Protein AF-A0A956AJC1-F1 (afdb_monomer_lite)

pLDDT: mean 76.39, std 16.45, range [36.62, 97.19]

Secondary structure (DSSP, 8-state):
--TTSHHHHHHHHHHTT-----------------------HHHHHHHHHHHHHHHHHHHHHHHHHHHHHHHHHHHHHHHHHTTTTHHHHHHHHHHHHHHHHHHHHT-SPPPPEE-TT--HHHHHHS-EEEEEEETTTTT-HHHHHHHHHS----SHHHHTT--EEPHHHHHHTHHHHTTHHHHHHHH---HHHHHHHHHHHHHHHHHHHHHHHHHHH--EEEEEEE-SS-TT--EEEEEEE--------SSS-PPPPEEEEEEEE-------------S----------HHHHHHHHHHHHHHHHTT-

Structure (mmCIF, N/CA/C/O backbone):
data_AF-A0A956AJC1-F1
#
_entry.id   AF-A0A956AJC1-F1
#
loop_
_atom_site.group_PDB
_atom_site.id
_atom_site.type_symbol
_atom_site.label_atom_id
_atom_site.label_alt_id
_atom_site.label_comp_id
_atom_site.label_asym_id
_atom_site.label_entity_id
_atom_site.label_seq_id
_atom_site.pdbx_PDB_ins_code
_atom_site.Cartn_x
_atom_site.Cartn_y
_atom_site.Cartn_z
_atom_site.occupancy
_atom_site.B_iso_or_equiv
_atom_site.auth_seq_id
_atom_site.auth_comp_id
_atom_site.auth_asym_id
_atom_site.auth_atom_id
_atom_site.pdbx_PDB_model_num
ATOM 1 N N . ALA A 1 1 ? -113.618 -8.715 97.592 1.00 48.22 1 ALA A N 1
ATOM 2 C CA . ALA A 1 1 ? -112.161 -8.895 97.400 1.00 48.22 1 ALA A CA 1
ATOM 3 C C . ALA A 1 1 ? -111.652 -7.739 96.538 1.00 48.22 1 ALA A C 1
ATOM 5 O O . ALA A 1 1 ? -111.969 -7.689 95.367 1.00 48.22 1 ALA A O 1
ATOM 6 N N . GLY A 1 2 ? -111.042 -6.670 97.038 1.00 42.03 2 GLY A N 1
ATOM 7 C CA . GLY A 1 2 ? -109.970 -6.584 98.024 1.00 42.03 2 GLY A CA 1
ATOM 8 C C . GLY A 1 2 ? -108.798 -5.842 97.348 1.00 42.03 2 GLY A C 1
ATOM 9 O O . GLY A 1 2 ? -108.007 -6.490 96.666 1.00 42.03 2 GLY A O 1
ATOM 10 N N . PRO A 1 3 ? -108.676 -4.504 97.482 1.00 48.94 3 PRO A N 1
ATOM 11 C CA . PRO A 1 3 ? -107.744 -3.648 96.724 1.00 48.94 3 PRO A CA 1
ATOM 12 C C . PRO A 1 3 ? -106.261 -3.780 97.138 1.00 48.94 3 PRO A C 1
ATOM 14 O O . PRO A 1 3 ? -105.464 -2.863 96.951 1.00 48.94 3 PRO A O 1
ATOM 17 N N . ARG A 1 4 ? -105.864 -4.932 97.689 1.00 50.62 4 ARG A N 1
ATOM 18 C CA . ARG A 1 4 ? -104.495 -5.220 98.148 1.00 50.62 4 ARG A CA 1
ATOM 19 C C . ARG A 1 4 ? -103.704 -6.144 97.215 1.00 50.62 4 ARG A C 1
ATOM 21 O O . ARG A 1 4 ? -102.483 -6.124 97.268 1.00 50.62 4 ARG A O 1
ATOM 28 N N . ALA A 1 5 ? -104.352 -6.865 96.297 1.00 52.88 5 ALA A N 1
ATOM 29 C CA . ALA A 1 5 ? -103.656 -7.811 95.414 1.00 52.88 5 ALA A CA 1
ATOM 30 C C . ALA A 1 5 ? -103.074 -7.184 94.128 1.00 52.88 5 ALA A C 1
ATOM 32 O O . ALA A 1 5 ? -102.124 -7.714 93.562 1.00 52.88 5 ALA A O 1
ATOM 33 N N . ARG A 1 6 ? -103.580 -6.027 93.670 1.00 50.47 6 ARG A N 1
ATOM 34 C CA . ARG A 1 6 ? -103.105 -5.385 92.422 1.00 50.47 6 ARG A CA 1
ATOM 35 C C . ARG A 1 6 ? -101.962 -4.376 92.605 1.00 50.47 6 ARG A C 1
ATOM 37 O O . ARG A 1 6 ? -101.326 -4.009 91.626 1.00 50.47 6 ARG A O 1
ATOM 44 N N . ARG A 1 7 ? -101.641 -3.971 93.841 1.00 50.62 7 ARG A N 1
ATOM 45 C CA . ARG A 1 7 ? -100.488 -3.089 94.132 1.00 50.62 7 ARG A CA 1
ATOM 46 C C . ARG A 1 7 ? -99.169 -3.844 94.348 1.00 50.62 7 ARG A C 1
ATOM 48 O O . ARG A 1 7 ? -98.112 -3.240 94.218 1.00 50.62 7 ARG A O 1
ATOM 55 N N . ALA A 1 8 ? -99.213 -5.152 94.608 1.00 53.25 8 ALA A N 1
ATOM 56 C CA . ALA A 1 8 ? -98.013 -5.961 94.836 1.00 53.25 8 ALA A CA 1
ATOM 57 C C . ALA A 1 8 ? -97.295 -6.366 93.533 1.00 53.25 8 ALA A C 1
ATOM 59 O O . ALA A 1 8 ? -96.071 -6.429 93.502 1.00 53.25 8 ALA A O 1
ATOM 60 N N . VAL A 1 9 ? -98.035 -6.567 92.435 1.00 54.56 9 VAL A N 1
ATOM 61 C CA . VAL A 1 9 ? -97.451 -7.006 91.152 1.00 54.56 9 VAL A CA 1
ATOM 62 C C . VAL A 1 9 ? -96.837 -5.835 90.367 1.00 54.56 9 VAL A C 1
ATOM 64 O O . VAL A 1 9 ? -95.766 -5.978 89.784 1.00 54.56 9 VAL A O 1
ATOM 67 N N . ALA A 1 10 ? -97.428 -4.636 90.441 1.00 50.62 10 ALA A N 1
ATOM 68 C CA . ALA A 1 10 ? -96.858 -3.433 89.820 1.00 50.62 10 ALA A CA 1
ATOM 69 C C . ALA A 1 10 ? -95.593 -2.917 90.544 1.00 50.62 10 ALA A C 1
ATOM 71 O O . ALA A 1 10 ? -94.698 -2.365 89.909 1.00 50.62 10 ALA A O 1
ATOM 72 N N . ALA A 1 11 ? -95.469 -3.148 91.857 1.00 52.03 11 ALA A N 1
ATOM 73 C CA . ALA A 1 11 ? -94.277 -2.776 92.625 1.00 52.03 11 ALA A CA 1
ATOM 74 C C . ALA A 1 11 ? -93.093 -3.748 92.433 1.00 52.03 11 ALA A C 1
ATOM 76 O O . ALA A 1 11 ? -91.950 -3.363 92.676 1.00 52.03 11 ALA A O 1
ATOM 77 N N . ALA A 1 12 ? -93.342 -4.981 91.975 1.00 51.88 12 ALA A N 1
ATOM 78 C CA . ALA A 1 12 ? -92.300 -5.972 91.698 1.00 51.88 12 ALA A CA 1
ATOM 79 C C . ALA A 1 12 ? -91.661 -5.789 90.307 1.00 51.88 12 ALA A C 1
ATOM 81 O O . ALA A 1 12 ? -90.449 -5.939 90.171 1.00 51.88 12 ALA A O 1
ATOM 82 N N . LEU A 1 13 ? -92.435 -5.368 89.299 1.00 49.09 13 LEU A N 1
ATOM 83 C CA . LEU A 1 13 ? -91.911 -5.087 87.952 1.00 49.09 13 LEU A CA 1
ATOM 84 C C . LEU A 1 13 ? -91.100 -3.783 87.872 1.00 49.09 13 LEU A C 1
ATOM 86 O O . LEU A 1 13 ? -90.146 -3.709 87.107 1.00 49.09 13 LEU A O 1
ATOM 90 N N . ILE A 1 14 ? -91.395 -2.790 88.716 1.00 53.28 14 ILE A N 1
ATOM 91 C CA . ILE A 1 14 ? -90.597 -1.552 88.796 1.00 53.28 14 ILE A CA 1
ATOM 92 C C . ILE A 1 14 ? -89.300 -1.770 89.602 1.00 53.28 14 ILE A C 1
ATOM 94 O O . ILE A 1 14 ? -88.299 -1.099 89.369 1.00 53.28 14 ILE A O 1
ATOM 98 N N . ARG A 1 15 ? -89.268 -2.756 90.513 1.00 49.53 15 ARG A N 1
ATOM 99 C CA . ARG A 1 15 ? -88.094 -3.063 91.352 1.00 49.53 15 ARG A CA 1
ATOM 100 C C . ARG A 1 15 ? -87.145 -4.105 90.737 1.00 49.53 15 ARG A C 1
ATOM 102 O O . ARG A 1 15 ? -86.001 -4.188 91.165 1.00 49.53 15 ARG A O 1
ATOM 109 N N . ALA A 1 16 ? -87.571 -4.825 89.696 1.00 47.00 16 ALA A N 1
ATOM 110 C CA . ALA A 1 16 ? -86.699 -5.663 88.861 1.00 47.00 16 ALA A CA 1
ATOM 111 C C . ALA A 1 16 ? -85.954 -4.874 87.760 1.00 47.00 16 ALA A C 1
ATOM 113 O O . ALA A 1 16 ? -85.077 -5.423 87.102 1.00 47.00 16 ALA A O 1
ATOM 114 N N . HIS A 1 17 ? -86.258 -3.580 87.589 1.00 45.25 17 HIS A N 1
ATOM 115 C CA . HIS A 1 17 ? -85.478 -2.644 86.767 1.00 45.25 17 HIS A CA 1
ATOM 116 C C . HIS A 1 17 ? -84.613 -1.705 87.624 1.00 45.25 17 HIS A C 1
ATOM 118 O O . HIS A 1 17 ? -84.216 -0.619 87.204 1.00 45.25 17 HIS A O 1
ATOM 124 N N . MET A 1 18 ? -84.309 -2.128 88.855 1.00 41.69 18 MET A N 1
ATOM 125 C CA . MET A 1 18 ? -83.202 -1.552 89.590 1.00 41.69 18 MET A CA 1
ATOM 126 C C . MET A 1 18 ? -81.880 -1.997 88.962 1.00 41.69 18 MET A C 1
ATOM 128 O O . MET A 1 18 ? -81.586 -3.180 88.826 1.00 41.69 18 MET A O 1
ATOM 132 N N . SER A 1 19 ? -81.039 -0.993 88.748 1.00 47.97 19 SER A N 1
ATOM 133 C CA . SER A 1 19 ? -79.606 -1.055 89.013 1.00 47.97 19 SER A CA 1
ATOM 134 C C . SER A 1 19 ? -78.747 -1.903 88.077 1.00 47.97 19 SER A C 1
ATOM 136 O O . SER A 1 19 ? -78.292 -2.972 88.462 1.00 47.97 19 SER A O 1
ATOM 138 N N . SER A 1 20 ? -78.332 -1.308 86.957 1.00 49.72 20 SER A N 1
ATOM 139 C CA . SER A 1 20 ? -76.894 -1.251 86.635 1.00 49.72 20 SER A CA 1
ATOM 140 C C . SER A 1 20 ? -76.529 -0.238 85.543 1.00 49.72 20 SER A C 1
ATOM 142 O O . SER A 1 20 ? -75.644 -0.507 84.742 1.00 49.72 20 SER A O 1
ATOM 144 N N . GLU A 1 21 ? -77.113 0.955 85.528 1.00 50.78 21 GLU A N 1
ATOM 145 C CA . GLU A 1 21 ? -76.459 2.092 84.866 1.00 50.78 21 GLU A CA 1
ATOM 146 C C . GLU A 1 21 ? -76.079 3.112 85.929 1.00 50.78 21 GLU A C 1
ATOM 148 O O . GLU A 1 21 ? -76.591 4.223 86.021 1.00 50.78 21 GLU A O 1
ATOM 153 N N . ARG A 1 22 ? -75.128 2.709 86.784 1.00 48.47 22 ARG A N 1
ATOM 154 C CA . ARG A 1 22 ? -74.241 3.714 87.365 1.00 48.47 22 ARG A CA 1
ATOM 155 C C . ARG A 1 22 ? -73.562 4.361 86.171 1.00 48.47 22 ARG A C 1
ATOM 157 O O . ARG A 1 22 ? -72.761 3.698 85.511 1.00 48.47 22 ARG A O 1
ATOM 164 N N . LEU A 1 23 ? -73.907 5.616 85.902 1.00 49.34 23 LEU A N 1
ATOM 165 C CA . LEU A 1 23 ? -73.138 6.494 85.034 1.00 49.34 23 LEU A CA 1
ATOM 166 C C . LEU A 1 23 ? -71.678 6.356 85.464 1.00 49.34 23 LEU A C 1
ATOM 168 O O . LEU A 1 23 ? -71.275 6.824 86.532 1.00 49.34 23 LEU A O 1
ATOM 172 N N . ARG A 1 24 ? -70.901 5.602 84.684 1.00 52.50 24 ARG A N 1
ATOM 173 C CA . ARG A 1 24 ? -69.458 5.560 84.871 1.00 52.50 24 ARG A CA 1
ATOM 174 C C . ARG A 1 24 ? -68.995 6.990 84.598 1.00 52.50 24 ARG A C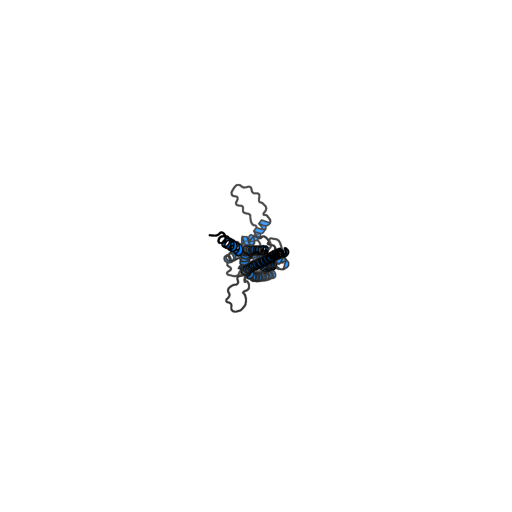 1
ATOM 176 O O . ARG A 1 24 ? -69.407 7.544 83.577 1.00 52.50 24 ARG A O 1
ATOM 183 N N . PRO A 1 25 ? -68.188 7.608 85.478 1.00 57.97 25 PRO A N 1
ATOM 184 C CA . PRO A 1 25 ? -67.587 8.889 85.141 1.00 57.97 25 PRO A CA 1
ATOM 185 C C . PRO A 1 25 ? -66.899 8.711 83.792 1.00 57.97 25 PRO A C 1
ATOM 187 O O . PRO A 1 25 ? -66.281 7.662 83.575 1.00 57.97 25 PRO A O 1
ATOM 190 N N . ALA A 1 26 ? -67.065 9.681 82.890 1.00 53.38 26 ALA A N 1
ATOM 191 C CA . ALA A 1 26 ? -66.417 9.663 81.590 1.00 53.38 26 ALA A CA 1
ATOM 192 C C . ALA A 1 26 ? -64.927 9.399 81.822 1.00 53.38 26 ALA A C 1
ATOM 194 O O . ALA A 1 26 ? -64.184 10.264 82.287 1.00 53.38 26 ALA A O 1
ATOM 195 N N . ARG A 1 27 ? -64.494 8.159 81.581 1.00 51.47 27 ARG A N 1
ATOM 196 C CA . ARG A 1 27 ? -63.073 7.879 81.506 1.00 51.47 27 ARG A CA 1
ATOM 197 C C . ARG A 1 27 ? -62.659 8.570 80.231 1.00 51.47 27 ARG A C 1
ATOM 199 O O . ARG A 1 27 ? -63.193 8.262 79.171 1.00 51.47 27 ARG A O 1
ATOM 206 N N . TYR A 1 28 ? -61.756 9.530 80.363 1.00 52.12 28 TYR A N 1
ATOM 207 C CA . TYR A 1 28 ? -61.009 10.033 79.231 1.00 52.12 28 TYR A CA 1
ATOM 208 C C . TYR A 1 28 ? -60.359 8.815 78.571 1.00 52.12 28 TYR A C 1
ATOM 210 O O . TYR A 1 28 ? -59.361 8.286 79.069 1.00 52.12 28 TYR A O 1
ATOM 218 N N . GLU A 1 29 ? -60.970 8.312 77.500 1.00 55.25 29 GLU A N 1
ATOM 219 C CA . GLU A 1 29 ? -60.262 7.496 76.535 1.00 55.25 29 GLU A CA 1
ATOM 220 C C . GLU A 1 29 ? -59.142 8.400 76.061 1.00 55.25 29 GLU A C 1
ATOM 222 O O . GLU A 1 29 ? -59.375 9.410 75.394 1.00 55.25 29 GLU A O 1
ATOM 227 N N . ARG A 1 30 ? -57.913 8.101 76.504 1.00 50.72 30 ARG A N 1
ATOM 228 C CA . ARG A 1 30 ? -56.747 8.687 75.861 1.00 50.72 30 ARG A CA 1
ATOM 229 C C . ARG A 1 30 ? -56.976 8.408 74.383 1.00 50.72 30 ARG A C 1
ATOM 231 O O . ARG A 1 30 ? -57.076 7.224 74.058 1.00 50.72 30 ARG A O 1
ATOM 238 N N . PRO A 1 31 ? -57.088 9.436 73.515 1.00 56.09 31 PRO A N 1
ATOM 239 C CA . PRO A 1 31 ? -57.023 9.168 72.096 1.00 56.09 31 PRO A CA 1
ATOM 240 C C . PRO A 1 31 ? -55.771 8.331 71.951 1.00 56.09 31 PRO A C 1
ATOM 242 O O . PRO A 1 31 ? -54.728 8.712 72.502 1.00 56.09 31 PRO A O 1
ATOM 245 N N . ASP A 1 32 ? -55.924 7.149 71.363 1.00 51.50 32 ASP A N 1
ATOM 246 C CA . ASP A 1 32 ? -54.818 6.257 71.104 1.00 51.50 32 ASP A CA 1
ATOM 247 C C . ASP A 1 32 ? -53.913 7.065 70.181 1.00 51.50 32 ASP A C 1
ATOM 249 O O . ASP A 1 32 ? -54.087 7.118 68.964 1.00 51.50 32 ASP A O 1
ATOM 253 N N . ARG A 1 33 ? -53.002 7.838 70.784 1.00 49.84 33 ARG A N 1
ATOM 2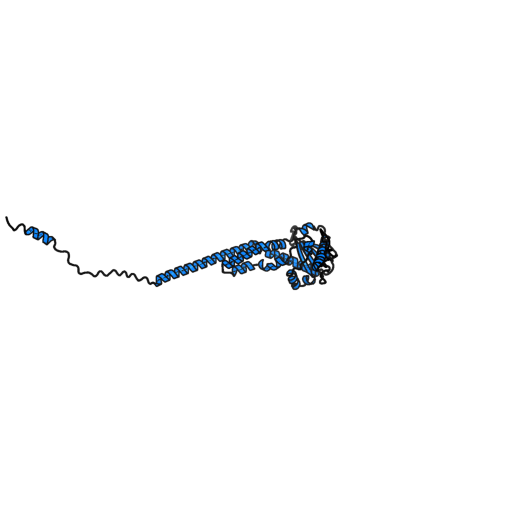54 C CA . ARG A 1 33 ? -51.920 8.525 70.112 1.00 49.84 33 ARG A CA 1
ATOM 255 C C . ARG A 1 33 ? -50.985 7.385 69.746 1.00 49.84 33 ARG A C 1
ATOM 257 O O . ARG A 1 33 ? -49.859 7.302 70.225 1.00 49.84 33 ARG A O 1
ATOM 264 N N . ARG A 1 34 ? -51.419 6.566 68.783 1.00 49.88 34 ARG A N 1
ATOM 265 C CA . ARG A 1 34 ? -50.580 6.315 67.631 1.00 49.88 34 ARG A CA 1
ATOM 266 C C . ARG A 1 34 ? -50.207 7.706 67.165 1.00 49.88 34 ARG A C 1
ATOM 268 O O . ARG A 1 34 ? -50.936 8.369 66.434 1.00 49.88 34 ARG A O 1
ATOM 275 N N . TRP A 1 35 ? -49.102 8.206 67.707 1.00 43.78 35 TRP A N 1
ATOM 276 C CA . TRP A 1 35 ? -48.296 9.160 66.998 1.00 43.78 35 TRP A CA 1
ATOM 277 C C . TRP A 1 35 ? -48.068 8.497 65.649 1.00 43.78 35 TRP A C 1
ATOM 279 O O . TRP A 1 35 ? -47.174 7.668 65.488 1.00 43.78 35 TRP A O 1
ATOM 289 N N . SER A 1 36 ? -48.913 8.834 64.678 1.00 54.62 36 SER A N 1
ATOM 290 C CA . SER A 1 36 ? -48.487 8.949 63.305 1.00 54.62 36 SER A CA 1
ATOM 291 C C . SER A 1 36 ? -47.305 9.894 63.417 1.00 54.62 36 SER A C 1
ATOM 293 O O . SER A 1 36 ? -47.497 11.108 63.468 1.00 54.62 36 SER A O 1
ATOM 295 N N . LYS A 1 37 ? -46.094 9.350 63.632 1.00 56.84 37 LYS A N 1
ATOM 296 C CA . LYS A 1 37 ? -44.865 10.122 63.497 1.00 56.84 37 LYS A CA 1
ATOM 297 C C . LYS A 1 37 ? -45.078 10.831 62.168 1.00 56.84 37 LYS A C 1
ATOM 299 O O . LYS A 1 37 ? -45.278 10.104 61.188 1.00 56.84 37 LYS A O 1
ATOM 304 N N . PRO A 1 38 ? -45.183 12.172 62.121 1.00 57.62 38 PRO A N 1
ATOM 305 C CA . PRO A 1 38 ? -45.300 12.852 60.847 1.00 57.62 38 PRO A CA 1
ATOM 306 C C . PRO A 1 38 ? -44.089 12.359 60.076 1.00 57.62 38 PRO A C 1
ATOM 308 O O . PRO A 1 38 ? -42.963 12.563 60.531 1.00 57.62 38 PRO A O 1
ATOM 311 N N . GLY A 1 39 ? -44.336 11.526 59.059 1.00 59.72 39 GLY A N 1
ATOM 312 C CA . GLY A 1 39 ? -43.279 10.795 58.381 1.00 59.72 39 GLY A CA 1
ATOM 313 C C . GLY A 1 39 ? -42.303 11.853 57.931 1.00 59.72 39 GLY A C 1
ATOM 314 O O . GLY A 1 39 ? -42.702 12.718 57.151 1.00 59.72 39 GLY A O 1
ATOM 315 N N . LEU A 1 40 ? -41.115 11.873 58.546 1.00 61.69 40 LEU A N 1
ATOM 316 C CA . LEU A 1 40 ? -40.232 13.016 58.419 1.00 61.69 40 LEU A CA 1
ATOM 317 C C . LEU A 1 40 ? -40.040 13.255 56.919 1.00 61.69 40 LEU A C 1
ATOM 319 O O . LEU A 1 40 ? -39.644 12.318 56.222 1.00 61.69 40 LEU A O 1
ATOM 323 N N . PRO A 1 41 ? -40.371 14.445 56.391 1.00 71.69 41 PRO A N 1
ATOM 324 C CA . PRO A 1 41 ? -40.450 14.647 54.947 1.00 71.69 41 PRO A CA 1
ATOM 325 C C . PRO A 1 41 ? -39.117 14.326 54.260 1.00 71.69 41 PRO A C 1
ATOM 327 O O . PRO A 1 41 ? -39.111 13.854 53.125 1.00 71.69 41 PRO A O 1
ATOM 330 N N . TRP A 1 42 ? -37.996 14.463 54.980 1.00 79.00 42 TRP A N 1
ATOM 331 C CA . TRP A 1 42 ? -36.664 14.074 54.517 1.00 79.00 42 TRP A CA 1
ATOM 332 C C . TRP A 1 42 ? -36.529 12.583 54.185 1.00 79.00 42 TRP A C 1
ATOM 334 O O . TRP A 1 42 ? -35.763 12.252 53.291 1.00 79.00 42 TRP A O 1
ATOM 344 N N . ALA A 1 43 ? -37.274 11.680 54.832 1.00 80.94 43 ALA A N 1
ATOM 345 C CA . ALA A 1 43 ? -37.187 10.245 54.558 1.00 80.94 43 ALA A CA 1
ATOM 346 C C . ALA A 1 43 ? -37.704 9.904 53.150 1.00 80.94 43 ALA A C 1
ATOM 348 O O . ALA A 1 43 ? -37.129 9.061 52.468 1.00 80.94 43 ALA A O 1
ATOM 349 N N . ARG A 1 44 ? -38.743 10.604 52.670 1.00 83.56 44 ARG A N 1
ATOM 350 C CA . ARG A 1 44 ? -39.240 10.457 51.289 1.00 83.56 44 ARG A CA 1
ATOM 351 C C . ARG A 1 44 ? -38.224 10.979 50.275 1.00 83.56 44 ARG A C 1
ATOM 353 O O . ARG A 1 44 ? -37.971 10.320 49.271 1.00 83.56 44 ARG A O 1
ATOM 360 N N . TRP A 1 45 ? -37.603 12.121 50.570 1.00 86.75 45 TRP A N 1
ATOM 361 C CA . TRP A 1 45 ? -36.522 12.667 49.750 1.00 86.75 45 TRP A CA 1
ATOM 362 C C . TRP A 1 45 ? -35.289 11.758 49.741 1.00 86.75 45 TRP A C 1
ATOM 364 O O . TRP A 1 45 ? -34.718 11.536 48.683 1.00 86.75 45 TRP A O 1
ATOM 374 N N . ALA A 1 46 ? -34.926 11.149 50.872 1.00 85.75 46 ALA A N 1
ATOM 375 C CA . ALA A 1 46 ? -33.823 10.193 50.957 1.00 85.75 46 ALA A CA 1
ATOM 376 C C . ALA A 1 46 ? -34.075 8.937 50.104 1.00 85.75 46 ALA A C 1
ATOM 378 O O . ALA A 1 46 ? -33.169 8.472 49.411 1.00 85.75 46 ALA A O 1
ATOM 379 N N . VAL A 1 47 ? -35.308 8.418 50.094 1.00 86.81 47 VAL A N 1
ATOM 380 C CA . VAL A 1 47 ? -35.699 7.295 49.222 1.00 86.81 47 VAL A CA 1
ATOM 381 C C . VAL A 1 47 ? -35.630 7.689 47.741 1.00 86.81 47 VAL A C 1
ATOM 383 O O . VAL A 1 47 ? -35.077 6.949 46.934 1.00 86.81 47 VAL A O 1
ATOM 386 N N . LEU A 1 48 ? -36.115 8.875 47.366 1.00 88.69 48 LEU A N 1
ATOM 387 C CA . LEU A 1 48 ? -36.009 9.353 45.981 1.00 88.69 48 LEU A CA 1
ATOM 388 C C . LEU A 1 48 ? -34.550 9.564 45.549 1.00 88.69 48 LEU A C 1
ATOM 390 O O . LEU A 1 48 ? -34.171 9.141 44.458 1.00 88.69 48 LEU A O 1
ATOM 394 N N . CYS A 1 49 ? -33.714 10.150 46.410 1.00 89.88 49 CYS A N 1
ATOM 395 C CA . CYS A 1 49 ? -32.289 10.339 46.138 1.00 89.88 49 CYS A CA 1
ATOM 396 C C . CYS A 1 49 ? -31.548 9.004 45.992 1.00 89.88 49 CYS A C 1
ATOM 398 O O . CYS A 1 49 ? -30.710 8.870 45.104 1.00 89.88 49 CYS A O 1
ATOM 400 N N . THR A 1 50 ? -31.860 8.005 46.823 1.00 90.81 50 THR A N 1
ATOM 401 C CA . THR A 1 50 ? -31.236 6.673 46.729 1.00 90.81 50 THR A CA 1
ATOM 402 C C . THR A 1 50 ? -31.657 5.931 45.465 1.00 90.81 50 THR A C 1
ATOM 404 O O . THR A 1 50 ? -30.793 5.392 44.776 1.00 90.81 50 THR A O 1
ATOM 407 N N . ILE A 1 51 ? -32.941 5.963 45.094 1.00 92.06 51 ILE A N 1
ATOM 408 C CA . ILE A 1 51 ? -33.416 5.398 43.819 1.00 92.06 51 ILE A CA 1
ATOM 409 C C . ILE A 1 51 ? -32.751 6.110 42.634 1.00 92.06 51 ILE A C 1
ATOM 411 O O . ILE A 1 51 ? -32.258 5.447 41.723 1.00 92.06 51 ILE A O 1
ATOM 415 N N . GLY A 1 52 ? -32.679 7.445 42.659 1.00 91.00 52 GLY A N 1
ATOM 416 C CA . GLY A 1 52 ? -32.010 8.232 41.622 1.00 91.00 52 GLY A CA 1
ATOM 417 C C . GLY A 1 52 ? -30.520 7.901 41.493 1.00 91.00 52 GLY A C 1
ATOM 418 O O . GLY A 1 52 ? -30.023 7.716 40.383 1.00 91.00 52 GLY A O 1
ATOM 419 N N . ALA A 1 53 ? -29.816 7.749 42.617 1.00 92.25 53 ALA A N 1
ATOM 420 C CA . ALA A 1 53 ? -28.411 7.349 42.635 1.00 92.25 53 ALA A CA 1
ATOM 421 C C . ALA A 1 53 ? -28.209 5.931 42.078 1.00 92.25 53 ALA A C 1
ATOM 423 O O . ALA A 1 53 ? -27.326 5.723 41.248 1.00 92.25 53 ALA A O 1
ATOM 424 N N . LEU A 1 54 ? -29.049 4.967 42.473 1.00 92.38 54 LEU A N 1
ATOM 425 C CA . LEU A 1 54 ? -29.007 3.601 41.941 1.00 92.38 54 LEU A CA 1
ATOM 426 C C . LEU A 1 54 ? -29.288 3.565 40.436 1.00 92.38 54 LEU A C 1
ATOM 428 O O . LEU A 1 54 ? -28.582 2.874 39.705 1.00 92.38 54 LEU A O 1
ATOM 432 N N . ALA A 1 55 ? -30.267 4.337 39.958 1.00 89.31 55 ALA A N 1
ATOM 433 C CA . ALA A 1 55 ? -30.568 4.453 38.534 1.00 89.31 55 ALA A CA 1
ATOM 434 C C . ALA A 1 55 ? -29.383 5.041 37.750 1.00 89.31 55 ALA A C 1
ATOM 436 O O . ALA A 1 55 ? -29.017 4.516 36.699 1.00 89.31 55 ALA A O 1
ATOM 437 N N . LEU A 1 56 ? -28.733 6.081 38.285 1.00 91.75 56 LEU A N 1
ATOM 438 C CA . LEU A 1 56 ? -27.546 6.682 37.677 1.00 91.75 56 LEU A CA 1
ATOM 439 C C . LEU A 1 56 ? -26.368 5.697 37.625 1.00 91.75 56 LEU A C 1
ATOM 441 O O . LEU A 1 56 ? -25.701 5.589 36.596 1.00 91.75 56 LEU A O 1
ATOM 445 N N . VAL A 1 57 ? -26.123 4.954 38.709 1.00 91.88 57 VAL A N 1
ATOM 446 C CA . VAL A 1 57 ? -25.086 3.910 38.754 1.00 91.88 57 VAL A CA 1
ATOM 447 C C . VAL A 1 57 ? -25.397 2.802 37.747 1.00 91.88 57 VAL A C 1
ATOM 449 O O . VAL A 1 57 ? -24.521 2.434 36.968 1.00 91.88 57 VAL A O 1
ATOM 452 N N . GLY A 1 58 ? -26.642 2.319 37.702 1.00 89.62 58 GLY A N 1
ATOM 453 C CA . GLY A 1 58 ? -27.084 1.308 36.742 1.00 89.62 58 GLY A CA 1
ATOM 454 C C . GLY A 1 58 ? -26.889 1.755 35.293 1.00 89.62 58 GLY A C 1
ATOM 455 O O . GLY A 1 58 ? -26.324 1.011 34.492 1.00 89.62 58 GLY A O 1
ATOM 456 N N . TYR A 1 59 ? -27.253 3.000 34.975 1.00 90.38 59 TYR A N 1
ATOM 457 C CA . TYR A 1 59 ? -27.020 3.600 33.660 1.00 90.38 59 TYR A CA 1
ATOM 458 C C . TYR A 1 59 ? -25.527 3.633 33.298 1.00 90.38 59 TYR A C 1
ATOM 460 O O . TYR A 1 59 ? -25.141 3.199 32.214 1.00 90.38 59 TYR A O 1
ATOM 468 N N . ARG A 1 60 ? -24.662 4.077 34.222 1.00 88.69 60 ARG A N 1
ATOM 469 C CA . ARG A 1 60 ? -23.204 4.126 34.009 1.00 88.69 60 ARG A CA 1
ATOM 470 C C . ARG A 1 60 ? -22.591 2.740 33.814 1.00 88.69 60 ARG A C 1
ATOM 472 O O . ARG A 1 60 ? -21.696 2.586 32.987 1.00 88.69 60 ARG A O 1
ATOM 479 N N . VAL A 1 61 ? -23.059 1.731 34.549 1.00 90.88 61 VAL A N 1
ATOM 480 C CA . VAL A 1 61 ? -22.630 0.337 34.357 1.00 90.88 61 VAL A CA 1
ATOM 481 C C . VAL A 1 61 ? -23.064 -0.162 32.982 1.00 90.88 61 VAL A C 1
ATOM 483 O O . VAL A 1 61 ? -22.247 -0.721 32.255 1.00 90.88 61 VAL A O 1
ATOM 486 N N . GLN A 1 62 ? -24.310 0.096 32.585 1.00 90.25 62 GLN A N 1
ATOM 487 C CA . GLN A 1 62 ? -24.818 -0.318 31.280 1.00 90.25 62 GLN A CA 1
ATOM 488 C C . GLN A 1 62 ? -24.059 0.350 30.123 1.00 90.25 62 GLN A C 1
ATOM 490 O O . GLN A 1 62 ? -23.752 -0.314 29.134 1.00 90.25 62 GLN A O 1
ATOM 495 N N . GLU A 1 63 ? -23.710 1.635 30.237 1.00 89.19 63 GLU A N 1
ATOM 496 C CA . GLU A 1 63 ? -22.847 2.305 29.256 1.00 89.19 63 GLU A CA 1
ATOM 497 C C . GLU A 1 63 ? -21.450 1.684 29.187 1.00 89.19 63 GLU A C 1
ATOM 499 O O . GLU A 1 63 ? -20.929 1.494 28.090 1.00 89.19 63 GLU A O 1
ATOM 504 N N . ARG A 1 64 ? -20.852 1.321 30.328 1.00 89.00 64 ARG A N 1
ATOM 505 C CA . ARG A 1 64 ? -19.537 0.660 30.356 1.00 89.00 64 ARG A CA 1
ATOM 506 C C . ARG A 1 64 ? -19.561 -0.706 29.681 1.00 89.00 64 ARG A C 1
ATOM 508 O O . ARG A 1 64 ? -18.641 -0.995 28.924 1.00 89.00 64 ARG A O 1
ATOM 515 N N . VAL A 1 65 ? -20.602 -1.507 29.921 1.00 91.56 65 VAL A N 1
ATOM 516 C CA . VAL A 1 65 ? -20.782 -2.810 29.258 1.00 91.56 65 VAL A CA 1
ATOM 517 C C . VAL A 1 65 ? -20.918 -2.613 27.750 1.00 91.56 65 VAL A C 1
ATOM 519 O O . VAL A 1 65 ? -20.142 -3.177 26.991 1.00 91.56 65 VAL A O 1
ATOM 522 N N . ARG A 1 66 ? -21.797 -1.705 27.304 1.00 91.62 66 ARG A N 1
ATOM 523 C CA . ARG A 1 66 ? -21.951 -1.397 25.871 1.00 91.62 66 ARG A CA 1
ATOM 524 C C . ARG A 1 66 ? -20.651 -0.908 25.231 1.00 91.62 66 ARG A C 1
ATOM 526 O O . ARG A 1 66 ? -20.371 -1.248 24.086 1.00 91.62 66 ARG A O 1
ATOM 533 N N . ALA A 1 67 ? -19.873 -0.094 25.940 1.00 92.56 67 ALA A N 1
ATOM 534 C CA . ALA A 1 67 ? -18.577 0.367 25.462 1.00 92.56 67 ALA A CA 1
ATOM 535 C C . ALA A 1 67 ? -17.563 -0.785 25.370 1.00 92.56 67 ALA A C 1
ATOM 537 O O . ALA A 1 67 ? -16.797 -0.834 24.413 1.00 92.56 67 ALA A O 1
ATOM 538 N N . ALA A 1 68 ? -17.558 -1.712 26.333 1.00 93.25 68 ALA A N 1
ATOM 539 C CA . ALA A 1 68 ? -16.718 -2.907 26.291 1.00 93.25 68 ALA A CA 1
ATOM 540 C C . ALA A 1 68 ? -17.062 -3.791 25.083 1.00 93.25 68 ALA A C 1
ATOM 542 O O . ALA A 1 68 ? -16.157 -4.105 24.314 1.00 93.25 68 ALA A O 1
ATOM 543 N N . ASP A 1 69 ? -18.349 -4.057 24.840 1.00 95.12 69 ASP A N 1
ATOM 544 C CA . ASP A 1 69 ? -18.807 -4.847 23.689 1.00 95.12 69 ASP A CA 1
ATOM 545 C C . ASP A 1 69 ? -18.350 -4.234 22.354 1.00 95.12 69 ASP A C 1
ATOM 547 O O . ASP A 1 69 ? -17.933 -4.935 21.433 1.00 95.12 69 ASP A O 1
ATOM 551 N N . VAL A 1 70 ? -18.419 -2.901 22.219 1.00 95.00 70 VAL A N 1
ATOM 552 C CA . VAL A 1 70 ? -17.965 -2.220 20.993 1.00 95.00 70 VAL A CA 1
ATOM 553 C C . VAL A 1 70 ? -16.445 -2.326 20.841 1.00 95.00 70 VAL A C 1
ATOM 555 O O . VAL A 1 70 ? -15.970 -2.570 19.735 1.00 95.00 70 VAL A O 1
ATOM 558 N N . ARG A 1 71 ? -15.670 -2.178 21.926 1.00 96.31 71 ARG A N 1
ATOM 559 C CA . ARG A 1 71 ? -14.206 -2.350 21.875 1.00 96.31 71 ARG A CA 1
ATOM 560 C C . ARG A 1 71 ? -13.816 -3.769 21.486 1.00 96.31 71 ARG A C 1
ATOM 562 O O . ARG A 1 71 ? -12.887 -3.931 20.703 1.00 96.31 71 ARG A O 1
ATOM 569 N N . GLU A 1 72 ? -14.526 -4.769 21.997 1.00 96.38 72 GLU A N 1
ATOM 570 C CA . GLU A 1 72 ? -14.307 -6.167 21.630 1.00 96.38 72 GLU A CA 1
ATOM 571 C C . GLU A 1 72 ? -14.578 -6.396 20.140 1.00 96.38 72 GLU A C 1
ATOM 573 O O . GLU A 1 72 ? -13.739 -6.976 19.457 1.00 96.38 72 GLU A O 1
ATOM 578 N N . ARG A 1 73 ? -15.676 -5.850 19.594 1.00 95.81 73 ARG A N 1
ATOM 579 C CA . ARG A 1 73 ? -15.953 -5.926 18.149 1.00 95.81 73 ARG A CA 1
ATOM 580 C C . ARG A 1 73 ? -14.898 -5.233 17.290 1.00 95.81 73 ARG A C 1
ATOM 582 O O . ARG A 1 73 ? -14.526 -5.777 16.258 1.00 95.81 73 ARG A O 1
ATOM 589 N N . ILE A 1 74 ? -14.420 -4.053 17.695 1.00 96.56 74 ILE A N 1
ATOM 590 C CA . ILE A 1 74 ? -13.312 -3.369 17.005 1.00 96.56 74 ILE A CA 1
ATOM 591 C C . ILE A 1 74 ? -12.057 -4.245 17.041 1.00 96.56 74 ILE A C 1
ATOM 593 O O . ILE A 1 74 ? -11.388 -4.390 16.022 1.00 96.56 74 ILE A O 1
ATOM 597 N N . GLY A 1 75 ? -11.768 -4.843 18.201 1.00 96.25 75 GLY A N 1
ATOM 598 C CA . GLY A 1 75 ? -10.668 -5.782 18.387 1.00 96.25 75 GLY A CA 1
ATOM 599 C C . GLY A 1 75 ? -10.749 -6.963 17.429 1.00 96.25 75 GLY A C 1
ATOM 600 O O . GLY A 1 75 ? -9.813 -7.184 16.673 1.00 96.25 75 GLY A O 1
ATOM 601 N N . ALA A 1 76 ? -11.884 -7.663 17.405 1.00 96.69 76 ALA A N 1
ATOM 602 C CA . ALA A 1 76 ? -12.108 -8.797 16.512 1.00 96.69 76 ALA A CA 1
ATOM 603 C C . ALA A 1 76 ? -11.968 -8.402 15.032 1.00 96.69 76 ALA A C 1
ATOM 605 O O . ALA A 1 76 ? -11.216 -9.029 14.295 1.00 96.69 76 ALA A O 1
ATOM 606 N N . LEU A 1 77 ? -12.610 -7.304 14.619 1.00 95.88 77 LEU A N 1
ATOM 607 C CA . LEU A 1 77 ? -12.549 -6.814 13.241 1.00 95.88 77 LEU A CA 1
ATOM 608 C C . LEU A 1 77 ? -11.107 -6.484 12.811 1.00 95.88 77 LEU A C 1
ATOM 610 O O . LEU A 1 77 ? -10.682 -6.836 11.714 1.00 95.88 77 LEU A O 1
ATOM 614 N N . TYR A 1 78 ? -10.334 -5.818 13.673 1.00 96.19 78 TYR A N 1
ATOM 615 C CA . TYR A 1 78 ? -8.929 -5.522 13.394 1.00 96.19 78 TYR A CA 1
ATOM 616 C C . TYR A 1 78 ? -8.073 -6.797 13.353 1.00 96.19 78 TYR A C 1
ATOM 618 O O . TYR A 1 78 ? -7.222 -6.934 12.473 1.00 96.19 78 TYR A O 1
ATOM 626 N N . ASP A 1 79 ? -8.288 -7.722 14.287 1.00 95.44 79 ASP A N 1
ATOM 627 C CA . ASP A 1 79 ? -7.505 -8.953 14.423 1.00 95.44 79 ASP A CA 1
ATOM 628 C C . ASP A 1 79 ? -7.691 -9.895 13.234 1.00 95.44 79 ASP A C 1
ATOM 630 O O . ASP A 1 79 ? -6.714 -10.500 12.788 1.00 95.44 79 ASP A O 1
ATOM 634 N N . ASP A 1 80 ? -8.910 -9.964 12.701 1.00 95.44 80 ASP A N 1
ATOM 635 C CA . ASP A 1 80 ? -9.261 -10.835 11.584 1.00 95.44 80 ASP A CA 1
ATOM 636 C C . ASP A 1 80 ? -8.853 -10.224 10.233 1.00 95.44 80 ASP A C 1
ATOM 638 O O . ASP A 1 80 ? -8.221 -10.892 9.408 1.00 95.44 80 ASP A O 1
ATOM 642 N N . ASP A 1 81 ? -9.163 -8.943 10.001 1.00 94.19 81 ASP A N 1
ATOM 643 C CA . ASP A 1 81 ? -9.051 -8.349 8.664 1.00 94.19 81 ASP A CA 1
ATOM 644 C C . ASP A 1 81 ? -7.786 -7.519 8.432 1.00 94.19 81 ASP A C 1
ATOM 646 O O . ASP A 1 81 ? -7.349 -7.409 7.285 1.00 94.19 81 ASP A O 1
ATOM 650 N N . VAL A 1 82 ? -7.177 -6.944 9.476 1.00 94.12 82 VAL A N 1
ATOM 651 C CA . VAL A 1 82 ? -6.077 -5.967 9.335 1.00 94.12 82 VAL A CA 1
ATOM 652 C C . VAL A 1 82 ? -4.755 -6.511 9.871 1.00 94.12 82 VAL A C 1
ATOM 654 O O . VAL A 1 82 ? -3.772 -6.587 9.128 1.00 94.12 82 VAL A O 1
ATOM 657 N N . ARG A 1 83 ? -4.725 -6.950 11.136 1.00 93.44 83 ARG A N 1
ATOM 658 C CA . ARG A 1 83 ? -3.516 -7.413 11.841 1.00 93.44 83 ARG A CA 1
ATOM 659 C C . ARG A 1 83 ? -2.675 -8.428 11.049 1.00 93.44 83 ARG A C 1
ATOM 661 O O . ARG A 1 83 ? -1.451 -8.282 11.060 1.00 93.44 83 ARG A O 1
ATOM 668 N N . PRO A 1 84 ? -3.244 -9.430 10.346 1.00 92.38 84 PRO A N 1
ATOM 669 C CA . PRO A 1 84 ? -2.440 -10.436 9.647 1.00 92.38 84 PRO A CA 1
ATOM 670 C C . PRO A 1 84 ? -1.623 -9.869 8.479 1.00 92.38 84 PRO A C 1
ATOM 672 O O . PRO A 1 84 ? -0.687 -10.516 8.007 1.00 92.38 84 PRO A O 1
ATOM 675 N N . TRP A 1 85 ? -1.985 -8.683 7.984 1.00 91.44 85 TRP A N 1
ATOM 676 C CA . TRP A 1 85 ? -1.366 -8.068 6.814 1.00 91.44 85 TRP A CA 1
ATOM 677 C C . TRP A 1 85 ? -0.190 -7.164 7.159 1.00 91.44 85 TRP A C 1
ATOM 679 O O . TRP A 1 85 ? 0.749 -7.120 6.370 1.00 91.44 85 TRP A O 1
ATOM 689 N N . ALA A 1 86 ? -0.181 -6.528 8.333 1.00 89.62 86 ALA A N 1
ATOM 690 C CA . ALA A 1 86 ? 0.920 -5.672 8.781 1.00 89.62 86 ALA A CA 1
ATOM 691 C C . ALA A 1 86 ? 2.315 -6.321 8.626 1.00 89.62 86 ALA A C 1
ATOM 693 O O . ALA A 1 86 ? 3.128 -5.780 7.876 1.00 89.62 86 ALA A O 1
ATOM 694 N N . PRO A 1 87 ? 2.592 -7.527 9.175 1.00 89.69 87 PRO A N 1
ATOM 695 C CA . PRO A 1 87 ? 3.915 -8.143 9.027 1.00 89.69 87 PRO A CA 1
ATOM 696 C C . PRO A 1 87 ? 4.240 -8.545 7.580 1.00 89.69 87 PRO A C 1
ATOM 698 O O . PRO A 1 87 ? 5.408 -8.679 7.218 1.00 89.69 87 PRO A O 1
ATOM 701 N N . ARG A 1 88 ? 3.225 -8.763 6.731 1.00 90.50 88 ARG A N 1
ATOM 702 C CA . ARG A 1 88 ? 3.426 -9.086 5.310 1.00 90.50 88 ARG A CA 1
ATOM 703 C C . ARG A 1 88 ? 3.782 -7.842 4.503 1.00 90.50 88 ARG A C 1
ATOM 705 O O . ARG A 1 88 ? 4.633 -7.931 3.623 1.00 90.50 88 ARG A O 1
ATOM 712 N N . VAL A 1 89 ? 3.152 -6.709 4.814 1.00 89.75 89 VAL A N 1
ATOM 713 C CA . VAL A 1 89 ? 3.492 -5.403 4.238 1.00 89.75 89 VAL A CA 1
ATOM 714 C C . VAL A 1 89 ? 4.909 -5.017 4.641 1.00 89.75 89 VAL A C 1
ATOM 716 O O . VAL A 1 89 ? 5.705 -4.735 3.752 1.00 89.75 89 VAL A O 1
ATOM 719 N N . ASP A 1 90 ? 5.258 -5.130 5.927 1.00 87.62 90 ASP A N 1
ATOM 720 C CA . ASP A 1 90 ? 6.613 -4.851 6.421 1.00 87.62 90 ASP A CA 1
ATOM 721 C C . ASP A 1 90 ? 7.666 -5.708 5.692 1.00 87.62 90 ASP A C 1
ATOM 723 O O . ASP A 1 90 ? 8.660 -5.200 5.179 1.00 87.62 90 ASP A O 1
ATOM 727 N N . ALA A 1 91 ? 7.428 -7.020 5.570 1.00 87.31 91 ALA A N 1
ATOM 728 C CA . ALA A 1 91 ? 8.345 -7.918 4.865 1.00 87.31 91 ALA A CA 1
ATOM 729 C C . ALA A 1 91 ? 8.478 -7.587 3.367 1.00 87.31 91 ALA A C 1
ATOM 731 O O . ALA A 1 91 ? 9.555 -7.753 2.776 1.00 87.31 91 ALA A O 1
ATOM 732 N N . ARG A 1 92 ? 7.383 -7.146 2.734 1.00 87.88 92 ARG A N 1
ATOM 733 C CA . ARG A 1 92 ? 7.381 -6.737 1.327 1.00 87.88 92 ARG A CA 1
ATOM 734 C C . ARG A 1 92 ? 8.151 -5.430 1.147 1.00 87.88 92 ARG A C 1
ATOM 736 O O . ARG A 1 92 ? 8.985 -5.369 0.251 1.00 87.88 92 ARG A O 1
ATOM 743 N N . GLU A 1 93 ? 7.954 -4.449 2.019 1.00 86.50 93 GLU A N 1
ATOM 744 C CA . GLU A 1 93 ? 8.692 -3.181 2.034 1.00 86.50 93 GLU A CA 1
ATOM 745 C C . GLU A 1 93 ? 10.199 -3.406 2.177 1.00 86.50 93 GLU A C 1
ATOM 747 O O . GLU A 1 93 ? 10.951 -3.003 1.297 1.00 86.50 93 GLU A O 1
ATOM 752 N N . THR A 1 94 ? 10.641 -4.185 3.171 1.00 86.19 94 THR A N 1
ATOM 753 C CA . THR A 1 94 ? 12.065 -4.539 3.331 1.00 86.19 94 THR A CA 1
ATOM 754 C C . THR A 1 94 ? 12.633 -5.269 2.108 1.00 86.19 94 THR A C 1
ATOM 756 O O . THR A 1 94 ? 13.834 -5.242 1.834 1.00 86.19 94 THR A O 1
ATOM 759 N N . THR A 1 95 ? 11.797 -5.982 1.353 1.00 88.19 95 THR A N 1
ATOM 760 C CA . THR A 1 95 ? 12.226 -6.591 0.088 1.00 88.19 95 THR A CA 1
ATOM 761 C C . THR A 1 95 ? 12.404 -5.536 -0.997 1.00 88.19 95 THR A C 1
ATOM 763 O O . THR A 1 95 ? 13.435 -5.548 -1.660 1.00 88.19 95 THR A O 1
ATOM 766 N N . LEU A 1 96 ? 11.458 -4.607 -1.140 1.00 87.81 96 LEU A N 1
ATOM 767 C CA . LEU A 1 96 ? 11.563 -3.500 -2.091 1.00 87.81 96 LEU A CA 1
ATOM 768 C C . LEU A 1 96 ? 12.767 -2.602 -1.790 1.00 87.81 96 LEU A C 1
ATOM 770 O O . LEU A 1 96 ? 13.519 -2.307 -2.709 1.00 87.81 96 LEU A O 1
ATOM 774 N N . GLU A 1 97 ? 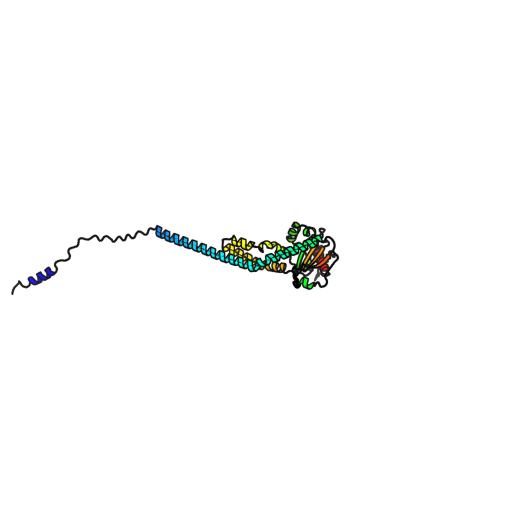13.005 -2.241 -0.528 1.00 85.94 97 GLU A N 1
ATOM 775 C CA . GLU A 1 97 ? 14.169 -1.446 -0.104 1.00 85.94 97 GLU A CA 1
ATOM 776 C C . GLU A 1 97 ? 15.487 -2.110 -0.520 1.00 85.94 97 GLU A C 1
ATOM 778 O O . GLU A 1 97 ? 16.320 -1.489 -1.173 1.00 85.94 97 GLU A O 1
ATOM 783 N N . ARG A 1 98 ? 15.643 -3.416 -0.261 1.00 86.88 98 ARG A N 1
ATOM 784 C CA . ARG A 1 98 ? 16.839 -4.163 -0.685 1.00 86.88 98 ARG A CA 1
ATOM 785 C C . ARG A 1 98 ? 17.017 -4.189 -2.204 1.00 86.88 98 ARG A C 1
ATOM 787 O O . ARG A 1 98 ? 18.148 -4.131 -2.691 1.00 86.88 98 ARG A O 1
ATOM 794 N N . LEU A 1 99 ? 15.926 -4.310 -2.963 1.00 88.88 99 LEU A N 1
ATOM 795 C CA . LEU A 1 99 ? 15.976 -4.283 -4.428 1.00 88.88 99 LEU A CA 1
ATOM 796 C C . LEU A 1 99 ? 16.338 -2.889 -4.952 1.00 88.88 99 LEU A C 1
ATOM 798 O O . LEU A 1 99 ? 17.147 -2.783 -5.874 1.00 88.88 99 LEU A O 1
ATOM 802 N N . LEU A 1 100 ? 15.798 -1.838 -4.334 1.00 87.69 100 LEU A N 1
ATOM 803 C CA . LEU A 1 100 ? 16.129 -0.447 -4.633 1.00 87.69 100 LEU A CA 1
ATOM 804 C C . LEU A 1 100 ? 17.613 -0.168 -4.372 1.00 87.69 100 LEU A C 1
ATOM 806 O O . LEU A 1 100 ? 18.293 0.317 -5.275 1.00 87.69 100 LEU A O 1
ATOM 810 N N . ASP A 1 101 ? 18.144 -0.568 -3.214 1.00 86.06 101 ASP A N 1
ATOM 811 C CA . ASP A 1 101 ? 19.568 -0.434 -2.880 1.00 86.06 101 ASP A CA 1
ATOM 812 C C . ASP A 1 101 ? 20.461 -1.173 -3.887 1.00 86.06 101 ASP A C 1
ATOM 814 O O . ASP A 1 101 ? 21.481 -0.651 -4.355 1.00 86.06 101 ASP A O 1
ATOM 818 N N . THR A 1 102 ? 20.057 -2.385 -4.280 1.00 85.81 102 THR A N 1
ATOM 819 C CA . THR A 1 102 ? 20.774 -3.191 -5.280 1.00 85.81 102 THR A CA 1
ATOM 820 C C . THR A 1 102 ? 20.788 -2.494 -6.646 1.00 85.81 102 THR A C 1
ATOM 822 O O . THR A 1 102 ? 21.829 -2.415 -7.299 1.00 85.81 102 THR A O 1
ATOM 825 N N . ALA A 1 103 ? 19.658 -1.935 -7.081 1.00 85.44 103 ALA A N 1
ATOM 826 C CA . ALA A 1 103 ? 19.560 -1.227 -8.355 1.00 85.44 103 ALA A CA 1
ATOM 827 C C . ALA A 1 103 ? 20.311 0.119 -8.343 1.00 85.44 103 ALA A C 1
ATOM 829 O O . ALA A 1 103 ? 20.996 0.469 -9.309 1.00 85.44 103 ALA A O 1
ATOM 830 N N . ALA A 1 104 ? 20.248 0.862 -7.236 1.00 82.69 104 ALA A N 1
ATOM 831 C CA . ALA A 1 104 ? 20.924 2.146 -7.066 1.00 82.69 104 ALA A CA 1
ATOM 832 C C . ALA A 1 104 ? 22.460 2.010 -7.059 1.00 82.69 104 ALA A C 1
ATOM 834 O O . ALA A 1 104 ? 23.177 2.879 -7.588 1.00 82.69 104 ALA A O 1
ATOM 835 N N . SER A 1 105 ? 22.959 0.905 -6.491 1.00 80.94 105 SER A N 1
ATOM 836 C CA . SER A 1 105 ? 24.386 0.571 -6.389 1.00 80.94 105 SER A CA 1
ATOM 837 C C . SER A 1 105 ? 24.975 -0.080 -7.649 1.00 80.94 105 SER A C 1
ATOM 839 O O . SER A 1 105 ? 26.191 -0.033 -7.829 1.00 80.94 105 SER A O 1
ATOM 841 N N . ALA A 1 106 ? 24.152 -0.573 -8.586 1.00 76.31 106 ALA A N 1
ATOM 842 C CA . ALA A 1 106 ? 24.600 -1.222 -9.831 1.00 76.31 106 ALA A CA 1
ATOM 843 C C . ALA A 1 106 ? 25.418 -0.316 -10.790 1.00 76.31 106 ALA A C 1
ATOM 845 O O . ALA A 1 106 ? 26.035 -0.787 -11.743 1.00 76.31 106 ALA A O 1
ATOM 846 N N . GLY A 1 107 ? 25.490 0.991 -10.524 1.00 59.69 107 GLY A N 1
ATOM 847 C CA . GLY A 1 107 ? 26.657 1.803 -10.878 1.00 59.69 107 GLY A CA 1
ATOM 848 C C . GLY A 1 107 ? 26.803 2.353 -12.305 1.00 59.69 107 GLY A C 1
ATOM 849 O O . GLY A 1 107 ? 27.336 3.456 -12.387 1.00 59.69 107 GLY A O 1
ATOM 850 N N . ARG A 1 108 ? 26.393 1.684 -13.405 1.00 60.66 108 ARG A N 1
ATOM 851 C CA . ARG A 1 108 ? 26.533 2.157 -14.825 1.00 60.66 108 ARG A CA 1
ATOM 852 C C . ARG A 1 108 ? 26.003 1.108 -15.844 1.00 60.66 108 ARG A C 1
ATOM 854 O O . ARG A 1 108 ? 25.618 0.038 -15.385 1.00 60.66 108 ARG A O 1
ATOM 861 N N . PRO A 1 109 ? 25.892 1.382 -17.173 1.00 56.47 109 PRO A N 1
ATOM 862 C CA . PRO A 1 109 ? 24.899 0.724 -18.029 1.00 56.47 109 PRO A CA 1
ATOM 863 C C . PRO A 1 109 ? 25.113 -0.783 -18.142 1.00 56.47 109 PRO A C 1
ATOM 865 O O . PRO A 1 109 ? 26.198 -1.262 -18.473 1.00 56.47 109 PRO A O 1
ATOM 868 N N . LEU A 1 110 ? 24.037 -1.509 -17.866 1.00 61.59 110 LEU A N 1
ATOM 869 C CA . LEU A 1 110 ? 24.002 -2.961 -17.825 1.00 61.59 110 LEU A CA 1
ATOM 870 C C . LEU A 1 110 ? 23.707 -3.473 -19.243 1.00 61.59 110 LEU A C 1
ATOM 872 O O . LEU A 1 110 ? 22.829 -2.912 -19.907 1.00 61.59 110 LEU A O 1
ATOM 876 N N . PRO A 1 111 ? 24.404 -4.512 -19.741 1.00 63.81 111 PRO A N 1
ATOM 877 C CA . PRO A 1 111 ? 23.972 -5.175 -20.965 1.00 63.81 111 PRO A CA 1
ATOM 878 C C . PRO A 1 111 ? 22.526 -5.644 -20.778 1.00 63.81 111 PRO A C 1
ATOM 880 O O . PRO A 1 111 ? 22.182 -6.133 -19.696 1.00 63.81 111 PRO A O 1
ATOM 883 N N . ALA A 1 112 ? 21.701 -5.476 -21.816 1.00 71.00 112 ALA A N 1
ATOM 884 C CA . ALA A 1 112 ? 20.342 -5.998 -21.808 1.00 71.00 112 ALA A CA 1
ATOM 885 C C . ALA A 1 112 ? 20.405 -7.502 -21.524 1.00 71.00 112 ALA A C 1
ATOM 887 O O . ALA A 1 112 ? 21.120 -8.241 -22.205 1.00 71.00 112 ALA A O 1
ATOM 888 N N . GLN A 1 113 ? 19.733 -7.927 -20.463 1.00 74.12 113 GLN A N 1
ATOM 889 C CA . GLN A 1 113 ? 19.654 -9.321 -20.062 1.00 74.12 113 GLN A CA 1
ATOM 890 C C . GLN A 1 113 ? 18.210 -9.622 -19.728 1.00 74.12 113 GLN A C 1
ATOM 892 O O . GLN A 1 113 ? 17.617 -8.922 -18.910 1.00 74.12 113 GLN A O 1
ATOM 897 N N . THR A 1 114 ? 17.707 -10.683 -20.338 1.00 77.56 114 THR A N 1
ATOM 898 C CA . THR A 1 114 ? 16.403 -11.259 -20.048 1.00 77.56 114 THR A CA 1
ATOM 899 C C . THR A 1 114 ? 16.627 -12.730 -19.780 1.00 77.56 114 THR A C 1
ATOM 901 O O . THR A 1 114 ? 17.344 -13.409 -20.523 1.00 77.56 114 THR A O 1
ATOM 904 N N . GLU A 1 115 ? 16.065 -13.223 -18.689 1.00 73.75 115 GLU A N 1
ATOM 905 C CA . GLU A 1 115 ? 16.120 -14.637 -18.400 1.00 73.75 115 GLU A CA 1
ATOM 906 C C . GLU A 1 115 ? 15.228 -15.431 -19.364 1.00 73.75 115 GLU A C 1
ATOM 908 O O . GLU A 1 115 ? 14.103 -15.018 -19.664 1.00 73.75 115 GLU A O 1
ATOM 913 N N . PRO A 1 116 ? 15.699 -16.592 -19.854 1.00 63.75 116 PRO A N 1
ATOM 914 C CA . PRO A 1 116 ? 14.895 -17.442 -20.719 1.00 63.75 116 PRO A CA 1
ATOM 915 C C . PRO A 1 116 ? 13.627 -17.910 -19.992 1.00 63.75 116 PRO A C 1
ATOM 917 O O . PRO A 1 116 ? 13.711 -18.417 -18.874 1.00 63.75 116 PRO A O 1
ATOM 920 N N . GLY A 1 117 ? 12.471 -17.798 -20.652 1.00 63.97 117 GLY A N 1
ATOM 921 C CA . GLY A 1 117 ? 11.188 -18.283 -20.127 1.00 63.97 117 GLY A CA 1
ATOM 922 C C . GLY A 1 117 ? 10.337 -17.244 -19.392 1.00 63.97 117 GLY A C 1
ATOM 923 O O . GLY A 1 117 ? 9.356 -17.628 -18.762 1.00 63.97 117 GLY A O 1
ATOM 924 N N . PHE A 1 118 ? 10.674 -15.952 -19.473 1.00 72.88 118 PHE A N 1
ATOM 925 C CA . PHE A 1 118 ? 9.783 -14.888 -19.009 1.00 72.88 118 PHE A CA 1
ATOM 926 C C . PHE A 1 118 ? 8.486 -14.854 -19.829 1.00 72.88 118 PHE A C 1
ATOM 928 O O . PHE A 1 118 ? 8.517 -14.714 -21.052 1.00 72.88 118 PHE A O 1
ATOM 935 N N . ASP A 1 119 ? 7.350 -14.968 -19.143 1.00 76.44 119 ASP A N 1
ATOM 936 C CA . ASP A 1 119 ? 6.023 -14.844 -19.739 1.00 76.44 119 ASP A CA 1
ATOM 937 C C . ASP A 1 119 ? 5.491 -13.413 -19.546 1.00 76.44 119 ASP A C 1
ATOM 939 O O . ASP A 1 119 ? 5.050 -13.022 -18.460 1.00 76.44 119 ASP A O 1
ATOM 943 N N . VAL A 1 120 ? 5.522 -12.626 -20.625 1.00 74.50 120 VAL A N 1
ATOM 944 C CA . VAL A 1 120 ? 5.011 -11.245 -20.653 1.00 74.50 120 VAL A CA 1
ATOM 945 C C . VAL A 1 120 ? 3.505 -11.195 -20.372 1.00 74.50 120 VAL A C 1
ATOM 947 O O . VAL A 1 120 ? 3.002 -10.230 -19.789 1.00 74.50 120 VAL A O 1
ATOM 950 N N . ASP A 1 121 ? 2.763 -12.239 -20.735 1.00 78.56 121 ASP A N 1
ATOM 951 C CA . ASP A 1 121 ? 1.331 -12.295 -20.475 1.00 78.56 121 ASP A CA 1
ATOM 952 C C . ASP A 1 121 ? 1.041 -12.580 -18.995 1.00 78.56 121 ASP A C 1
ATOM 954 O O . ASP A 1 121 ? 0.081 -12.035 -18.442 1.00 78.56 121 ASP A O 1
ATOM 958 N N . ALA A 1 122 ? 1.878 -13.380 -18.322 1.00 78.44 122 ALA A N 1
ATOM 959 C CA . ALA A 1 122 ? 1.834 -13.531 -16.865 1.00 78.44 122 ALA A CA 1
ATOM 960 C C . ALA A 1 122 ? 2.170 -12.206 -16.163 1.00 78.44 122 ALA A C 1
ATOM 962 O O . ALA A 1 122 ? 1.434 -11.778 -15.271 1.00 78.44 122 ALA A O 1
ATOM 963 N N . PHE A 1 123 ? 3.195 -11.491 -16.639 1.00 79.50 123 PHE A N 1
ATOM 964 C CA . PHE A 1 123 ? 3.553 -10.155 -16.148 1.00 79.50 123 PHE A CA 1
ATOM 965 C C . PHE A 1 123 ? 2.387 -9.159 -16.203 1.00 79.50 123 PHE A C 1
ATOM 967 O O . PHE A 1 123 ? 2.204 -8.362 -15.281 1.00 79.50 123 PHE A O 1
ATOM 974 N N . ARG A 1 124 ? 1.549 -9.237 -17.243 1.00 81.00 124 ARG A N 1
ATOM 975 C CA . ARG A 1 124 ? 0.363 -8.380 -17.392 1.00 81.00 124 ARG A CA 1
ATOM 976 C C . ARG A 1 124 ? -0.797 -8.740 -16.464 1.00 81.00 124 ARG A C 1
ATOM 978 O O . ARG A 1 124 ? -1.599 -7.863 -16.148 1.00 81.00 124 ARG A O 1
ATOM 985 N N . ARG A 1 125 ? -0.915 -10.002 -16.039 1.00 80.94 125 ARG A N 1
ATOM 986 C CA . ARG A 1 125 ? -2.075 -10.510 -15.280 1.00 80.94 125 ARG A CA 1
ATOM 987 C C . ARG A 1 125 ? -1.836 -10.649 -13.777 1.00 80.94 125 ARG A C 1
ATOM 989 O O . ARG A 1 125 ? -2.787 -10.516 -13.013 1.00 80.94 125 ARG A O 1
ATOM 996 N N . GLU A 1 126 ? -0.608 -10.924 -13.341 1.00 76.81 126 GLU A N 1
ATOM 997 C CA . GLU A 1 126 ? -0.319 -11.397 -11.971 1.00 76.81 126 GLU A CA 1
ATOM 998 C C . GLU A 1 126 ? 0.053 -10.287 -10.968 1.00 76.81 126 GLU A C 1
ATOM 1000 O O . GLU A 1 126 ? 0.582 -10.542 -9.885 1.00 76.81 126 GLU A O 1
ATOM 1005 N N . GLY A 1 127 ? -0.292 -9.040 -11.299 1.00 79.81 127 GLY A N 1
ATOM 1006 C CA . GLY A 1 127 ? -0.092 -7.876 -10.441 1.00 79.81 127 GLY A CA 1
ATOM 1007 C C . GLY A 1 127 ? 1.350 -7.367 -10.460 1.00 79.81 127 GLY A C 1
ATOM 1008 O O . GLY A 1 127 ? 2.305 -8.095 -10.179 1.00 79.81 127 GLY A O 1
ATOM 1009 N N . LEU A 1 128 ? 1.494 -6.076 -10.760 1.00 87.38 128 LEU A N 1
ATOM 1010 C CA . LEU A 1 128 ? 2.781 -5.409 -10.904 1.00 87.38 128 LEU A CA 1
ATOM 1011 C C . LEU A 1 128 ? 2.924 -4.290 -9.875 1.00 87.38 128 LEU A C 1
ATOM 1013 O O . LEU A 1 128 ? 2.114 -3.363 -9.845 1.00 87.38 128 LEU A O 1
ATOM 1017 N N . LEU A 1 129 ? 3.993 -4.332 -9.084 1.00 89.69 129 LEU A N 1
ATOM 1018 C CA . LEU A 1 129 ? 4.471 -3.157 -8.365 1.00 89.69 129 LEU A CA 1
ATOM 1019 C C . LEU A 1 129 ? 5.317 -2.311 -9.306 1.00 89.69 129 LEU A C 1
ATOM 1021 O O . LEU A 1 129 ? 6.226 -2.821 -9.958 1.00 89.69 129 LEU A O 1
ATOM 1025 N N . TYR A 1 130 ? 5.031 -1.017 -9.352 1.00 89.12 130 TYR A N 1
ATOM 1026 C CA . TYR A 1 130 ? 5.716 -0.091 -10.243 1.00 89.12 130 TYR A CA 1
ATOM 1027 C C . TYR A 1 130 ? 6.264 1.105 -9.478 1.00 89.12 130 TYR A C 1
ATOM 1029 O O . TYR A 1 130 ? 5.545 1.736 -8.696 1.00 89.12 130 TYR A O 1
ATOM 1037 N N . LEU A 1 131 ? 7.533 1.421 -9.731 1.00 88.31 131 LEU A N 1
ATOM 1038 C CA . LEU A 1 131 ? 8.186 2.624 -9.234 1.00 88.31 131 LEU A CA 1
ATOM 1039 C C . LEU A 1 131 ? 9.041 3.261 -10.326 1.00 88.31 131 LEU A C 1
ATOM 1041 O O . LEU A 1 131 ? 9.819 2.586 -10.999 1.00 88.31 131 LEU A O 1
ATOM 1045 N N . HIS A 1 132 ? 8.934 4.581 -10.436 1.00 86.75 132 HIS A N 1
ATOM 1046 C CA . HIS A 1 132 ? 9.756 5.401 -11.310 1.00 86.75 132 HIS A CA 1
ATOM 1047 C C . HIS A 1 132 ? 10.449 6.472 -10.474 1.00 86.75 132 HIS A C 1
ATOM 1049 O O . HIS A 1 132 ? 9.805 7.358 -9.915 1.00 86.75 132 HIS A O 1
ATOM 1055 N N . LEU A 1 133 ? 11.768 6.354 -10.362 1.00 87.06 133 LEU A N 1
ATOM 1056 C CA . LEU A 1 133 ? 12.610 7.187 -9.512 1.00 87.06 133 LEU A CA 1
ATOM 1057 C C . LEU A 1 133 ? 13.772 7.748 -10.329 1.00 87.06 133 LEU A C 1
ATOM 1059 O O . LEU A 1 133 ? 14.163 7.196 -11.353 1.00 87.06 133 LEU A O 1
ATOM 1063 N N . THR A 1 134 ? 14.350 8.844 -9.864 1.00 86.56 134 THR A N 1
ATOM 1064 C CA . THR A 1 134 ? 15.676 9.289 -10.300 1.00 86.56 134 THR A CA 1
ATOM 1065 C C . THR A 1 134 ? 16.758 8.546 -9.525 1.00 86.56 134 THR A C 1
ATOM 1067 O O . THR A 1 134 ? 16.536 8.046 -8.416 1.00 86.56 134 THR A O 1
ATOM 1070 N N . ARG A 1 135 ? 17.970 8.484 -10.081 1.00 84.31 135 ARG A N 1
ATOM 1071 C CA . ARG A 1 135 ? 19.125 7.891 -9.394 1.00 84.31 135 ARG A CA 1
ATOM 1072 C C . ARG A 1 135 ? 19.445 8.584 -8.071 1.00 84.31 135 ARG A C 1
ATOM 1074 O O . ARG A 1 135 ? 19.894 7.904 -7.148 1.00 84.31 135 ARG A O 1
ATOM 1081 N N . ARG A 1 136 ? 19.231 9.896 -7.964 1.00 84.31 136 ARG A N 1
ATOM 1082 C CA . ARG A 1 136 ? 19.383 10.639 -6.711 1.00 84.31 136 ARG A CA 1
ATOM 1083 C C . ARG A 1 136 ? 18.390 10.166 -5.655 1.00 84.31 136 ARG A C 1
ATOM 1085 O O . ARG A 1 136 ? 18.808 9.865 -4.542 1.00 84.31 136 ARG A O 1
ATOM 1092 N N . GLU A 1 137 ? 17.109 10.075 -6.001 1.00 86.88 137 GLU A N 1
ATOM 1093 C CA . GLU A 1 137 ? 16.069 9.623 -5.066 1.00 86.88 137 GLU A CA 1
ATOM 1094 C C . GLU A 1 137 ? 16.304 8.191 -4.604 1.00 86.88 137 GLU A C 1
ATOM 1096 O O . GLU A 1 137 ? 16.136 7.900 -3.432 1.00 86.88 137 GLU A O 1
ATOM 1101 N N . ALA A 1 138 ? 16.762 7.307 -5.490 1.00 83.81 138 ALA A N 1
ATOM 1102 C CA . ALA A 1 138 ? 17.052 5.924 -5.127 1.00 83.81 138 ALA A CA 1
ATOM 1103 C C . ALA A 1 138 ? 18.274 5.757 -4.195 1.00 83.81 138 ALA A C 1
ATOM 1105 O O . ALA A 1 138 ? 18.474 4.671 -3.664 1.00 83.81 138 ALA A O 1
ATOM 1106 N N . ARG A 1 139 ? 19.117 6.787 -4.015 1.00 82.81 139 ARG A N 1
ATOM 1107 C CA . ARG A 1 139 ? 20.344 6.727 -3.189 1.00 82.81 139 ARG A CA 1
ATOM 1108 C C . ARG A 1 139 ? 20.240 7.446 -1.851 1.00 82.81 139 ARG A C 1
ATOM 1110 O O . ARG A 1 139 ? 21.063 7.201 -0.973 1.00 82.81 139 ARG A O 1
ATOM 1117 N N . ASP A 1 140 ? 19.298 8.367 -1.722 1.00 83.81 140 ASP A N 1
ATOM 1118 C CA . ASP A 1 140 ? 19.094 9.168 -0.521 1.00 83.81 140 ASP A CA 1
ATOM 1119 C C . ASP A 1 140 ? 17.788 8.727 0.137 1.00 83.81 140 ASP A C 1
ATOM 1121 O O . ASP A 1 140 ? 16.723 8.855 -0.456 1.00 83.81 140 ASP A O 1
ATOM 1125 N N . ALA A 1 141 ? 17.870 8.206 1.362 1.00 78.94 141 ALA A N 1
ATOM 1126 C CA . ALA A 1 141 ? 16.714 7.688 2.085 1.00 78.94 141 ALA A CA 1
ATOM 1127 C C . ALA A 1 141 ? 15.617 8.749 2.279 1.00 78.94 141 ALA A C 1
ATOM 1129 O O . ALA A 1 141 ? 14.431 8.425 2.217 1.00 78.94 141 ALA A O 1
ATOM 1130 N N . ASP A 1 142 ? 15.981 10.018 2.477 1.00 80.50 142 ASP A N 1
ATOM 1131 C CA . ASP A 1 142 ? 14.993 11.086 2.616 1.00 80.50 142 ASP A CA 1
ATOM 1132 C C . ASP A 1 142 ? 14.346 11.424 1.273 1.00 80.50 142 ASP A C 1
ATOM 1134 O O . ASP A 1 142 ? 13.119 11.529 1.192 1.00 80.50 142 ASP A O 1
ATOM 1138 N N . ALA A 1 143 ? 15.139 11.506 0.204 1.00 80.94 143 ALA A N 1
ATOM 1139 C CA . ALA A 1 143 ? 14.622 11.707 -1.146 1.00 80.94 143 ALA A CA 1
ATOM 1140 C C . ALA A 1 143 ? 13.766 10.523 -1.623 1.00 80.94 143 ALA A C 1
ATOM 1142 O O . ALA A 1 143 ? 12.749 10.741 -2.274 1.00 80.94 143 ALA A O 1
ATOM 1143 N N . LEU A 1 144 ? 14.114 9.289 -1.251 1.00 78.62 144 LEU A N 1
ATOM 1144 C CA . LEU A 1 144 ? 13.324 8.094 -1.529 1.00 78.62 144 LEU A CA 1
ATOM 1145 C C . LEU A 1 144 ? 11.967 8.168 -0.835 1.00 78.62 144 LEU A C 1
ATOM 1147 O O . LEU A 1 144 ? 10.949 7.915 -1.469 1.00 78.62 144 LEU A O 1
ATOM 1151 N N . ARG A 1 145 ? 11.925 8.547 0.449 1.00 75.19 145 ARG A N 1
ATOM 1152 C CA . ARG A 1 145 ? 10.653 8.726 1.166 1.00 75.19 145 ARG A CA 1
ATOM 1153 C C . ARG A 1 145 ? 9.785 9.794 0.511 1.00 75.19 145 ARG A C 1
ATOM 1155 O O . ARG A 1 145 ? 8.584 9.580 0.371 1.00 75.19 145 ARG A O 1
ATOM 1162 N N . VAL A 1 146 ? 10.380 10.915 0.096 1.00 76.44 146 VAL A N 1
ATOM 1163 C CA . VAL A 1 146 ? 9.667 11.973 -0.636 1.00 76.44 146 VAL A CA 1
ATOM 1164 C C . VAL A 1 146 ? 9.165 11.455 -1.982 1.00 76.44 146 VAL A C 1
ATOM 1166 O O . VAL A 1 146 ? 7.989 11.614 -2.276 1.00 76.44 146 VAL A O 1
ATOM 1169 N N . ALA A 1 147 ? 9.989 10.750 -2.755 1.00 75.81 147 ALA A N 1
ATOM 1170 C CA . ALA A 1 147 ? 9.608 10.209 -4.058 1.00 75.81 147 ALA A CA 1
ATOM 1171 C C . ALA A 1 147 ? 8.547 9.100 -3.958 1.00 75.81 147 ALA A C 1
ATOM 1173 O O . ALA A 1 147 ? 7.623 9.038 -4.762 1.00 75.81 147 ALA A O 1
ATOM 1174 N N . LEU A 1 148 ? 8.602 8.257 -2.924 1.00 74.38 148 LEU A N 1
ATOM 1175 C CA . LEU A 1 148 ? 7.525 7.318 -2.607 1.00 74.38 148 LEU A CA 1
ATOM 1176 C C . LEU A 1 148 ? 6.248 8.055 -2.193 1.00 74.38 148 LEU A C 1
ATOM 1178 O O . LEU A 1 148 ? 5.156 7.549 -2.431 1.00 74.38 148 LEU A O 1
ATOM 1182 N N . ALA A 1 149 ? 6.364 9.243 -1.597 1.00 68.50 149 ALA A N 1
ATOM 1183 C CA . ALA A 1 149 ? 5.243 10.100 -1.232 1.00 68.50 149 ALA A CA 1
ATOM 1184 C C . ALA A 1 149 ? 4.775 11.033 -2.362 1.00 68.50 149 ALA A C 1
ATOM 1186 O O . ALA A 1 149 ? 3.701 11.612 -2.225 1.00 68.50 149 ALA A O 1
ATOM 1187 N N . GLU A 1 150 ? 5.500 11.166 -3.471 1.00 70.62 150 GLU A N 1
ATOM 1188 C CA . GLU A 1 150 ? 5.177 12.028 -4.609 1.00 70.62 150 GLU A CA 1
ATOM 1189 C C . GLU A 1 150 ? 5.048 11.179 -5.877 1.00 70.62 150 GLU A C 1
ATOM 1191 O O . GLU A 1 150 ? 6.021 10.772 -6.500 1.00 70.62 150 GLU A O 1
ATOM 1196 N N . THR A 1 151 ? 3.814 10.894 -6.294 1.00 58.38 151 THR A N 1
ATOM 1197 C CA . THR A 1 151 ? 3.593 10.175 -7.554 1.00 58.38 151 THR A CA 1
ATOM 1198 C C . THR A 1 151 ? 3.843 11.128 -8.708 1.00 58.38 151 THR A C 1
ATOM 1200 O O . THR A 1 151 ? 3.024 12.018 -8.953 1.00 58.38 151 THR A O 1
ATOM 1203 N N . ARG A 1 152 ? 4.935 10.921 -9.449 1.00 67.69 152 ARG A N 1
ATOM 1204 C CA . ARG A 1 152 ? 5.042 11.526 -10.773 1.00 67.69 152 ARG A CA 1
ATOM 1205 C C . ARG A 1 152 ? 3.989 10.897 -11.679 1.00 67.69 152 ARG A C 1
ATOM 1207 O O . ARG A 1 152 ? 3.920 9.670 -11.753 1.00 67.69 152 ARG A O 1
ATOM 1214 N N . PRO A 1 153 ? 3.141 11.701 -12.332 1.00 65.69 153 PRO A N 1
ATOM 1215 C CA . PRO A 1 153 ? 2.259 11.173 -13.352 1.00 65.69 153 PRO A CA 1
ATOM 1216 C C . PRO A 1 153 ? 3.127 10.683 -14.512 1.00 65.69 153 PRO A C 1
ATOM 1218 O O . PRO A 1 153 ? 3.798 11.482 -15.157 1.00 65.69 153 PRO A O 1
ATOM 1221 N N . ASP A 1 154 ? 3.112 9.379 -14.767 1.00 75.19 154 ASP A N 1
ATOM 1222 C CA . ASP A 1 154 ? 3.687 8.800 -15.976 1.00 75.19 154 ASP A CA 1
ATOM 1223 C C . ASP A 1 154 ? 2.657 7.943 -16.721 1.00 75.19 154 ASP A C 1
ATOM 1225 O O . ASP A 1 154 ? 1.540 7.656 -16.254 1.00 75.19 154 ASP A O 1
ATOM 1229 N N . ALA A 1 155 ? 2.978 7.629 -17.969 1.00 80.88 155 ALA A N 1
ATOM 1230 C CA . ALA A 1 155 ? 2.151 6.800 -18.827 1.00 80.88 155 ALA A CA 1
ATOM 1231 C C . ALA A 1 155 ? 2.722 5.392 -19.027 1.00 80.88 155 ALA A C 1
ATOM 1233 O O . ALA A 1 155 ? 2.024 4.568 -19.612 1.00 80.88 155 ALA A O 1
ATOM 1234 N N . VAL A 1 156 ? 3.919 5.071 -18.515 1.00 83.00 156 VAL A N 1
ATOM 1235 C CA . VAL A 1 156 ? 4.644 3.838 -18.877 1.00 83.00 156 VAL A CA 1
ATOM 1236 C C . VAL A 1 156 ? 3.825 2.584 -18.575 1.00 83.00 156 VAL A C 1
ATOM 1238 O O . VAL A 1 156 ? 3.598 1.772 -19.469 1.00 83.00 156 VAL A O 1
ATOM 1241 N N . ALA A 1 157 ? 3.305 2.449 -17.351 1.00 82.94 157 ALA A N 1
ATOM 1242 C CA . ALA A 1 157 ? 2.477 1.302 -16.971 1.00 82.94 157 ALA A CA 1
ATOM 1243 C C . ALA A 1 157 ? 1.205 1.175 -17.833 1.00 82.94 157 ALA A C 1
ATOM 1245 O O . ALA A 1 157 ? 0.848 0.087 -18.283 1.00 82.94 157 ALA A O 1
ATOM 1246 N N . ARG A 1 158 ? 0.548 2.302 -18.138 1.00 84.00 158 ARG A N 1
ATOM 1247 C CA . ARG A 1 158 ? -0.632 2.315 -19.017 1.00 84.00 158 ARG A CA 1
ATOM 1248 C C . ARG A 1 158 ? -0.276 1.908 -20.447 1.00 84.00 158 ARG A C 1
ATOM 1250 O O . ARG A 1 158 ? -1.003 1.118 -21.037 1.00 84.00 158 ARG A O 1
ATOM 1257 N N . CYS A 1 159 ? 0.840 2.402 -20.984 1.00 85.06 159 CYS A N 1
ATOM 1258 C CA . CYS A 1 159 ? 1.322 2.053 -22.322 1.00 85.06 159 CYS A CA 1
ATOM 1259 C C . CYS A 1 159 ? 1.757 0.577 -22.415 1.00 85.06 159 CYS A C 1
ATOM 1261 O O . CYS A 1 159 ? 1.617 -0.027 -23.472 1.00 85.06 159 CYS A O 1
ATOM 1263 N N . LEU A 1 160 ? 2.232 -0.023 -21.316 1.00 82.81 160 LEU A N 1
ATOM 1264 C CA . LEU A 1 160 ? 2.526 -1.460 -21.213 1.00 82.81 160 LEU A CA 1
ATOM 1265 C C . LEU A 1 160 ? 1.267 -2.343 -21.131 1.00 82.81 160 LEU A C 1
ATOM 1267 O O . LEU A 1 160 ? 1.368 -3.570 -21.230 1.00 82.81 160 LEU A O 1
ATOM 1271 N N . GLY A 1 161 ? 0.092 -1.734 -20.939 1.00 84.12 161 GLY A N 1
ATOM 1272 C CA . GLY A 1 161 ? -1.167 -2.444 -20.739 1.00 84.12 161 GLY A CA 1
ATOM 1273 C C . GLY A 1 161 ? -1.241 -3.169 -19.395 1.00 84.12 161 GLY A C 1
ATOM 1274 O O . GLY A 1 161 ? -1.915 -4.192 -19.303 1.00 84.12 161 GLY A O 1
ATOM 1275 N N . VAL A 1 162 ? -0.536 -2.675 -18.370 1.00 83.06 162 VAL A N 1
ATOM 1276 C CA . VAL A 1 162 ? -0.491 -3.291 -17.036 1.00 83.06 162 VAL A CA 1
ATOM 1277 C C . VAL A 1 162 ? -1.214 -2.438 -16.001 1.00 83.06 162 VAL A C 1
ATOM 1279 O O . VAL A 1 162 ? -1.045 -1.218 -15.939 1.00 83.06 162 VAL A O 1
ATOM 1282 N N . GLU A 1 163 ? -2.004 -3.089 -15.146 1.00 81.62 163 GLU A N 1
ATOM 1283 C CA . GLU A 1 163 ? -2.539 -2.459 -13.938 1.00 81.62 163 GLU A CA 1
ATOM 1284 C C . GLU A 1 163 ? -1.421 -2.417 -12.889 1.00 81.62 163 GLU A C 1
ATOM 1286 O O . GLU A 1 163 ? -1.202 -3.357 -12.124 1.00 81.62 163 GLU A O 1
ATOM 1291 N N . ALA A 1 164 ? -0.652 -1.331 -12.914 1.00 79.44 164 ALA A N 1
ATOM 1292 C CA . ALA A 1 164 ? 0.431 -1.112 -11.975 1.00 79.44 164 ALA A CA 1
ATOM 1293 C C . ALA A 1 164 ? -0.094 -0.568 -10.645 1.00 79.44 164 ALA A C 1
ATOM 1295 O O . ALA A 1 164 ? -0.733 0.486 -10.587 1.00 79.44 164 ALA A O 1
ATOM 1296 N N . LEU A 1 165 ? 0.242 -1.257 -9.561 1.00 84.56 165 LEU A N 1
ATOM 1297 C CA . LEU A 1 165 ? -0.002 -0.780 -8.214 1.00 84.56 165 LEU A CA 1
ATOM 1298 C C . LEU A 1 165 ? 1.195 0.058 -7.753 1.00 84.56 165 LEU A C 1
ATOM 1300 O O . LEU A 1 165 ? 2.335 -0.411 -7.735 1.00 84.56 165 LEU A O 1
ATOM 1304 N N . SER A 1 166 ? 0.929 1.294 -7.333 1.00 80.62 166 SER A N 1
ATOM 1305 C CA . SER A 1 166 ? 1.940 2.107 -6.662 1.00 80.62 166 SER A CA 1
ATOM 1306 C C . SER A 1 166 ? 2.062 1.671 -5.193 1.00 80.62 166 SER A C 1
ATOM 1308 O O . SER A 1 166 ? 1.067 1.743 -4.465 1.00 80.62 166 SER A O 1
ATOM 1310 N N . PRO A 1 167 ? 3.264 1.289 -4.711 1.00 80.38 167 PRO A N 1
ATOM 1311 C CA . PRO A 1 167 ? 3.513 0.989 -3.296 1.00 80.38 167 PRO A CA 1
ATOM 1312 C C . PRO A 1 167 ? 3.075 2.105 -2.337 1.00 80.38 167 PRO A C 1
ATOM 1314 O O . PRO A 1 167 ? 2.696 1.838 -1.199 1.00 80.38 167 PRO A O 1
ATOM 1317 N N . ARG A 1 168 ? 3.077 3.358 -2.809 1.00 78.25 168 ARG A N 1
ATOM 1318 C CA . ARG A 1 168 ? 2.787 4.567 -2.032 1.00 78.25 168 ARG A CA 1
ATOM 1319 C C . ARG A 1 168 ? 1.532 4.465 -1.179 1.00 78.25 168 ARG A C 1
ATOM 1321 O O . ARG A 1 168 ? 1.577 4.769 0.007 1.00 78.25 168 ARG A O 1
ATOM 1328 N N . ALA A 1 169 ? 0.403 4.115 -1.796 1.00 77.56 169 ALA A N 1
ATOM 1329 C CA . ALA A 1 169 ? -0.894 4.196 -1.131 1.00 77.56 169 ALA A CA 1
ATOM 1330 C C . ALA A 1 169 ? -0.952 3.261 0.084 1.00 77.56 169 ALA A C 1
ATOM 1332 O O . ALA A 1 169 ? -1.454 3.642 1.138 1.00 77.56 169 ALA A O 1
ATOM 1333 N N . VAL A 1 170 ? -0.362 2.073 -0.054 1.00 86.50 170 VAL A N 1
ATOM 1334 C CA . VAL A 1 170 ? -0.300 1.066 1.005 1.00 86.50 170 VAL A CA 1
ATOM 1335 C C . VAL A 1 170 ? 0.709 1.456 2.084 1.00 86.50 170 VAL A C 1
ATOM 1337 O O . VAL A 1 170 ? 0.403 1.345 3.270 1.00 86.50 170 VAL A O 1
ATOM 1340 N N . LEU A 1 171 ? 1.880 1.973 1.698 1.00 83.75 171 LEU A N 1
ATOM 1341 C CA . LEU A 1 171 ? 2.903 2.415 2.651 1.00 83.75 171 LEU A CA 1
ATOM 1342 C C . LEU A 1 171 ? 2.467 3.655 3.451 1.00 83.75 171 LEU A C 1
ATOM 1344 O O . LEU A 1 171 ? 2.782 3.767 4.633 1.00 83.75 171 LEU A O 1
ATOM 1348 N N . ALA A 1 172 ? 1.679 4.555 2.856 1.00 81.75 172 ALA A N 1
ATOM 1349 C CA . ALA A 1 172 ? 1.117 5.713 3.554 1.00 81.75 172 ALA A CA 1
ATOM 1350 C C . ALA A 1 172 ? 0.129 5.312 4.666 1.00 81.75 172 ALA A C 1
ATOM 1352 O O . ALA A 1 172 ? 0.065 5.965 5.708 1.00 81.75 172 ALA A O 1
ATOM 1353 N N . ASP A 1 173 ? -0.611 4.218 4.473 1.00 84.12 173 ASP A N 1
ATOM 1354 C CA . ASP A 1 173 ? -1.560 3.691 5.457 1.00 84.12 173 ASP A CA 1
ATOM 1355 C C . ASP A 1 173 ? -0.906 2.759 6.495 1.00 84.12 173 ASP A C 1
ATOM 1357 O O . ASP A 1 173 ? -1.600 2.235 7.369 1.00 84.12 173 ASP A O 1
ATOM 1361 N N . ARG A 1 174 ? 0.422 2.571 6.466 1.00 84.38 174 ARG A N 1
ATOM 1362 C CA . ARG A 1 174 ? 1.140 1.609 7.322 1.00 84.38 174 ARG A CA 1
ATOM 1363 C C . ARG A 1 174 ? 0.840 1.767 8.811 1.00 84.38 174 ARG A C 1
ATOM 1365 O O . ARG A 1 174 ? 0.594 0.775 9.491 1.00 84.38 174 ARG A O 1
ATOM 1372 N N . ALA A 1 175 ? 0.796 2.999 9.319 1.00 83.44 175 ALA A N 1
ATOM 1373 C CA . ALA A 1 175 ? 0.466 3.245 10.724 1.00 83.44 175 ALA A CA 1
ATOM 1374 C C . ALA A 1 175 ? -0.913 2.666 11.100 1.00 83.44 175 ALA A C 1
ATOM 1376 O O . ALA A 1 175 ? -1.066 2.059 12.156 1.00 83.44 175 ALA A O 1
ATOM 1377 N N . ARG A 1 176 ? -1.895 2.768 10.194 1.00 84.94 176 ARG A N 1
ATOM 1378 C CA . ARG A 1 176 ? -3.258 2.240 10.377 1.00 84.94 176 ARG A CA 1
ATOM 1379 C C . ARG A 1 176 ? -3.353 0.725 10.209 1.00 84.94 176 ARG A C 1
ATOM 1381 O O . ARG A 1 176 ? -4.354 0.147 10.616 1.00 84.94 176 ARG A O 1
ATOM 1388 N N . LEU A 1 177 ? -2.342 0.081 9.629 1.00 86.50 177 LEU A N 1
ATOM 1389 C CA . LEU A 1 177 ? -2.218 -1.378 9.646 1.00 86.50 177 LEU A CA 1
ATOM 1390 C C . LEU A 1 177 ? -1.692 -1.890 10.996 1.00 86.50 177 LEU A C 1
ATOM 1392 O O . LEU A 1 177 ? -1.865 -3.065 11.305 1.00 86.50 177 LEU A O 1
ATOM 1396 N N . GLY A 1 178 ? -1.062 -1.018 11.791 1.00 85.75 178 GLY A N 1
ATOM 1397 C CA . GLY A 1 178 ? -0.614 -1.295 13.153 1.00 85.75 178 GLY A CA 1
ATOM 1398 C C . GLY A 1 178 ? -1.707 -1.105 14.212 1.00 85.75 178 GLY A C 1
ATOM 1399 O O . GLY A 1 178 ? -2.895 -0.978 13.918 1.00 85.75 178 GLY A O 1
ATOM 1400 N N . SER A 1 179 ? -1.307 -1.051 15.486 1.00 88.31 179 SER A N 1
ATOM 1401 C CA . SER A 1 179 ? -2.235 -1.051 16.630 1.00 88.31 179 SER A CA 1
ATOM 1402 C C . SER A 1 179 ? -3.047 0.233 16.823 1.00 88.31 179 SER A C 1
ATOM 1404 O O . SER A 1 179 ? -3.845 0.290 17.758 1.00 88.31 179 SER A O 1
ATOM 1406 N N . THR A 1 180 ? -2.899 1.244 15.961 1.00 91.38 180 THR A N 1
ATOM 1407 C CA . THR A 1 180 ? -3.500 2.575 16.143 1.00 91.38 180 THR A CA 1
ATOM 1408 C C . THR A 1 180 ? -5.012 2.520 16.380 1.00 91.38 180 THR A C 1
ATOM 1410 O O . THR A 1 180 ? -5.508 3.214 17.264 1.00 91.38 180 THR A O 1
ATOM 1413 N N . TRP A 1 181 ? -5.740 1.644 15.678 1.00 92.25 181 TRP A N 1
ATOM 1414 C CA . TRP A 1 181 ? -7.181 1.446 15.891 1.00 92.25 181 TRP A CA 1
ATOM 1415 C C . TRP A 1 181 ? -7.518 0.940 17.298 1.00 92.25 181 TRP A C 1
ATOM 1417 O O . TRP A 1 181 ? -8.473 1.404 17.922 1.00 92.25 181 TRP A O 1
ATOM 1427 N N . LEU A 1 182 ? -6.727 -0.008 17.808 1.00 93.31 182 LEU A N 1
ATOM 1428 C CA . LEU A 1 182 ? -6.910 -0.568 19.147 1.00 93.31 182 LEU A CA 1
ATOM 1429 C C . LEU A 1 182 ? -6.565 0.462 20.218 1.00 93.31 182 LEU A C 1
ATOM 1431 O O . LEU A 1 182 ? -7.256 0.549 21.231 1.00 93.31 182 LEU A O 1
ATOM 1435 N N . ASP A 1 183 ? -5.514 1.243 19.994 1.00 94.00 183 ASP A N 1
ATOM 1436 C CA . ASP A 1 183 ? -5.068 2.263 20.935 1.00 94.00 183 ASP A CA 1
ATOM 1437 C C . ASP A 1 183 ? -6.089 3.409 21.026 1.00 94.00 183 ASP A C 1
ATOM 1439 O O . ASP A 1 183 ? -6.466 3.805 22.133 1.00 94.00 183 ASP A O 1
ATOM 1443 N N . GLU A 1 184 ? -6.656 3.852 19.897 1.00 93.00 184 GLU A N 1
ATOM 1444 C CA . GLU A 1 184 ? -7.744 4.842 19.883 1.00 93.00 184 GLU A CA 1
ATOM 1445 C C . GLU A 1 184 ? -9.026 4.301 20.546 1.00 93.00 184 GLU A C 1
ATOM 1447 O O . GLU A 1 184 ? -9.673 4.997 21.339 1.00 93.00 184 GLU A O 1
ATOM 1452 N N . ALA A 1 185 ? -9.379 3.035 20.298 1.00 93.56 185 ALA A N 1
ATOM 1453 C CA . ALA A 1 185 ? -10.538 2.398 20.923 1.00 93.56 185 ALA A CA 1
ATOM 1454 C C . ALA A 1 185 ? -10.371 2.220 22.445 1.00 93.56 185 ALA A C 1
ATOM 1456 O O . ALA A 1 185 ? -11.330 2.389 23.204 1.00 93.56 185 ALA A O 1
ATOM 1457 N N . ARG A 1 186 ? -9.158 1.912 22.924 1.00 93.50 186 ARG A N 1
ATOM 1458 C CA . ARG A 1 186 ? -8.851 1.815 24.363 1.00 93.50 186 ARG A CA 1
ATOM 1459 C C . ARG A 1 186 ? -8.922 3.173 25.053 1.00 93.50 186 ARG A C 1
ATOM 1461 O O . ARG A 1 186 ? -9.477 3.253 26.145 1.00 93.50 186 ARG A O 1
ATOM 1468 N N . ALA A 1 187 ? -8.404 4.222 24.414 1.00 94.00 187 ALA A N 1
ATOM 1469 C CA . ALA A 1 187 ? -8.409 5.579 24.958 1.00 94.00 187 ALA A CA 1
ATOM 1470 C C . ALA A 1 187 ? -9.811 6.223 24.985 1.00 94.00 187 ALA A C 1
ATOM 1472 O O . ALA A 1 187 ? -10.049 7.175 25.726 1.00 94.00 187 ALA A O 1
ATOM 1473 N N . THR A 1 188 ? -10.757 5.713 24.193 1.00 93.50 188 THR A N 1
ATOM 1474 C CA . THR A 1 188 ? -12.103 6.283 24.073 1.00 93.50 188 THR A CA 1
ATOM 1475 C C . THR A 1 188 ? -13.066 5.706 25.112 1.00 93.50 188 THR A C 1
ATOM 1477 O O . THR A 1 188 ? -13.323 4.503 25.133 1.00 93.50 188 THR A O 1
ATOM 1480 N N . GLU A 1 189 ? -13.692 6.559 25.930 1.00 87.75 189 GLU A N 1
ATOM 1481 C CA . GLU A 1 189 ? -14.700 6.141 26.924 1.00 87.75 189 GLU A CA 1
ATOM 1482 C C . GLU A 1 189 ? -16.141 6.109 26.380 1.00 87.75 189 GLU A C 1
ATOM 1484 O O . GLU A 1 189 ? -16.955 5.288 26.804 1.00 87.75 189 GLU A O 1
ATOM 1489 N N . GLY A 1 190 ? -16.469 6.996 25.435 1.00 88.62 190 GLY A N 1
ATOM 1490 C CA . GLY A 1 190 ? -17.835 7.192 24.945 1.00 88.62 190 GLY A CA 1
ATOM 1491 C C . GLY A 1 190 ? -18.273 6.158 23.905 1.00 88.62 190 GLY A C 1
ATOM 1492 O O . GLY A 1 190 ? -17.643 6.010 22.859 1.00 88.62 190 GLY A O 1
ATOM 1493 N N . THR A 1 191 ? -19.429 5.517 24.125 1.00 91.81 191 THR A N 1
ATOM 1494 C CA . THR A 1 191 ? -19.977 4.495 23.205 1.00 91.81 191 THR A CA 1
ATOM 1495 C C . THR A 1 191 ? -20.222 5.041 21.791 1.00 91.81 191 THR A C 1
ATOM 1497 O O . THR A 1 191 ? -19.987 4.340 20.810 1.00 91.81 191 THR A O 1
ATOM 1500 N N . LEU A 1 192 ? -20.676 6.294 21.658 1.00 92.69 192 LEU A N 1
ATOM 1501 C CA . LEU A 1 192 ? -20.915 6.906 20.344 1.00 92.69 192 LEU A CA 1
ATOM 1502 C C . LEU A 1 192 ? -19.619 7.090 19.549 1.00 92.69 192 LEU A C 1
ATOM 1504 O O . LEU A 1 192 ? -19.585 6.756 18.369 1.00 92.69 192 LEU A O 1
ATOM 1508 N N . ARG A 1 193 ? -18.545 7.562 20.194 1.00 94.38 193 ARG A N 1
ATOM 1509 C CA . ARG A 1 193 ? -17.240 7.715 19.540 1.00 94.38 193 ARG A CA 1
ATOM 1510 C C . ARG A 1 193 ? -16.652 6.354 19.164 1.00 94.38 193 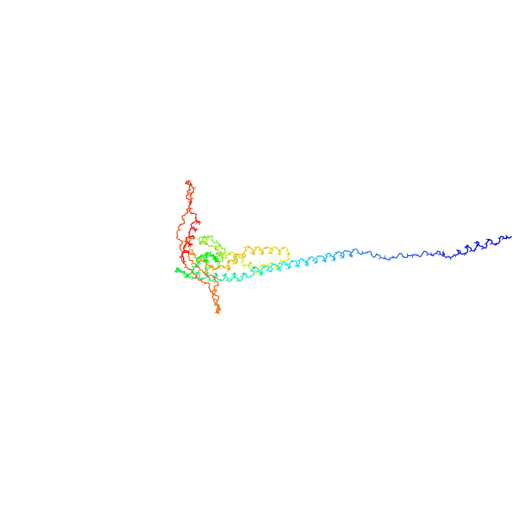ARG A C 1
ATOM 1512 O O . ARG A 1 193 ? -16.165 6.214 18.051 1.00 94.38 193 ARG A O 1
ATOM 1519 N N . LEU A 1 194 ? -16.797 5.340 20.021 1.00 95.94 194 LEU A N 1
ATOM 1520 C CA . LEU A 1 194 ? -16.398 3.966 19.694 1.00 95.94 194 LEU A CA 1
ATOM 1521 C C . LEU A 1 194 ? -17.114 3.431 18.444 1.00 95.94 194 LEU A C 1
ATOM 1523 O O . LEU A 1 194 ? -16.481 2.814 17.598 1.00 95.94 194 LEU A O 1
ATOM 1527 N N . ARG A 1 195 ? -18.410 3.713 18.268 1.00 95.38 195 ARG A N 1
ATOM 1528 C CA . ARG A 1 195 ? -19.136 3.321 17.044 1.00 95.38 195 ARG A CA 1
ATOM 1529 C C . ARG A 1 195 ? -18.631 4.028 15.789 1.00 95.38 195 ARG A C 1
ATOM 1531 O O . ARG A 1 195 ? -18.680 3.442 14.712 1.00 95.38 195 ARG A O 1
ATOM 1538 N N . VAL A 1 196 ? -18.172 5.274 15.913 1.00 96.75 196 VAL A N 1
ATOM 1539 C CA . VAL A 1 196 ? -17.538 5.990 14.797 1.00 96.75 196 VAL A CA 1
ATOM 1540 C C . VAL A 1 196 ? -16.233 5.299 14.413 1.00 96.75 196 VAL A C 1
ATOM 1542 O O . VAL A 1 196 ? -16.056 5.003 13.239 1.00 96.75 196 VAL A O 1
ATOM 1545 N N . ILE A 1 197 ? -15.393 4.949 15.392 1.00 96.25 197 ILE A N 1
ATOM 1546 C CA . ILE A 1 197 ? -14.149 4.199 15.159 1.00 96.25 197 ILE A CA 1
ATOM 1547 C C . ILE A 1 197 ? -14.450 2.847 14.489 1.00 96.25 197 ILE A C 1
ATOM 1549 O O . ILE A 1 197 ? -13.816 2.501 13.498 1.00 96.25 197 ILE A O 1
ATOM 1553 N N . GLU A 1 198 ? -15.461 2.107 14.963 1.00 97.12 198 GLU A N 1
ATOM 1554 C CA . GLU A 1 198 ? -15.904 0.846 14.340 1.00 97.12 198 GLU A CA 1
ATOM 1555 C C . GLU A 1 198 ? -16.303 1.047 12.865 1.00 97.12 198 GLU A C 1
ATOM 1557 O O . GLU A 1 198 ? -15.905 0.271 11.998 1.00 97.12 198 GLU A O 1
ATOM 1562 N N . ALA A 1 199 ? -17.066 2.100 12.556 1.00 97.19 199 ALA A N 1
ATOM 1563 C CA . ALA A 1 199 ? -17.486 2.403 11.189 1.00 97.19 199 ALA A CA 1
ATOM 1564 C C . ALA A 1 199 ? -16.322 2.863 10.294 1.00 97.19 199 ALA A C 1
ATOM 1566 O O . ALA A 1 199 ? -16.271 2.496 9.120 1.00 97.19 199 ALA A O 1
ATOM 1567 N N . GLU A 1 200 ? -15.395 3.656 10.828 1.00 96.50 200 GLU A N 1
ATOM 1568 C CA . GLU A 1 200 ? -14.187 4.090 10.123 1.00 96.50 200 GLU A CA 1
ATOM 1569 C C . GLU A 1 200 ? -13.273 2.904 9.804 1.00 96.50 200 GLU A C 1
ATOM 1571 O O . GLU A 1 200 ? -12.817 2.794 8.666 1.00 96.50 200 GLU A O 1
ATOM 1576 N N . LEU A 1 201 ? -13.090 1.974 10.747 1.00 96.38 201 LEU A N 1
ATOM 1577 C CA . LEU A 1 201 ? -12.333 0.742 10.528 1.00 96.38 201 LEU A CA 1
ATOM 1578 C C . LEU A 1 201 ? -12.973 -0.127 9.437 1.00 96.38 201 LEU A C 1
ATOM 1580 O O . LEU A 1 201 ? -12.273 -0.586 8.540 1.00 96.38 201 LEU A O 1
ATOM 1584 N N . ARG A 1 202 ? -14.302 -0.302 9.441 1.00 97.06 202 ARG A N 1
ATOM 1585 C CA . ARG A 1 202 ? -14.996 -1.044 8.367 1.00 97.06 202 ARG A CA 1
ATOM 1586 C C . ARG A 1 202 ? -14.792 -0.405 6.998 1.00 97.06 202 ARG A C 1
ATOM 1588 O O . ARG A 1 202 ? -14.439 -1.098 6.051 1.00 97.06 202 ARG A O 1
ATOM 1595 N N . ARG A 1 203 ? -14.943 0.919 6.897 1.00 96.25 203 ARG A N 1
ATOM 1596 C CA . ARG A 1 203 ? -14.689 1.644 5.640 1.00 96.25 203 ARG A CA 1
ATOM 1597 C C . ARG A 1 203 ? -13.239 1.519 5.198 1.00 96.25 203 ARG A C 1
ATOM 1599 O O . ARG A 1 203 ? -12.983 1.390 4.008 1.00 96.25 203 ARG A O 1
ATOM 1606 N N . PHE A 1 204 ? -12.295 1.570 6.135 1.00 94.38 204 PHE A N 1
ATOM 1607 C CA . PHE A 1 204 ? -10.887 1.341 5.838 1.00 94.38 204 PHE A CA 1
ATOM 1608 C C . PHE A 1 204 ? -10.669 -0.070 5.284 1.00 94.38 204 PHE A C 1
ATOM 1610 O O . PHE A 1 204 ? -10.011 -0.218 4.257 1.00 94.38 204 PHE A O 1
ATOM 1617 N N . ILE A 1 205 ? -11.275 -1.088 5.901 1.00 95.25 205 ILE A N 1
ATOM 1618 C CA . ILE A 1 205 ? -11.195 -2.472 5.428 1.00 95.25 205 ILE A CA 1
ATOM 1619 C C . ILE A 1 205 ? -11.742 -2.593 4.005 1.00 95.25 205 ILE A C 1
ATOM 1621 O O . ILE A 1 205 ? -11.044 -3.075 3.118 1.00 95.25 205 ILE A O 1
ATOM 1625 N N . GLU A 1 206 ? -12.951 -2.095 3.762 1.00 95.94 206 GLU A N 1
ATOM 1626 C CA . GLU A 1 206 ? -13.607 -2.169 2.454 1.00 95.94 206 GLU A CA 1
ATOM 1627 C C . GLU A 1 206 ? -12.840 -1.405 1.366 1.00 95.94 206 GLU A C 1
ATOM 1629 O O . GLU A 1 206 ? -12.688 -1.902 0.252 1.00 95.94 206 GLU A O 1
ATOM 1634 N N . ALA A 1 207 ? -12.341 -0.208 1.684 1.00 92.88 207 ALA A N 1
ATOM 1635 C CA . ALA A 1 207 ? -11.736 0.678 0.696 1.00 92.88 207 ALA A CA 1
ATOM 1636 C C . ALA A 1 207 ? -10.243 0.419 0.457 1.00 92.88 207 ALA A C 1
ATOM 1638 O O . ALA A 1 207 ? -9.773 0.656 -0.650 1.00 92.88 207 ALA A O 1
ATOM 1639 N N . ARG A 1 208 ? -9.479 -0.003 1.476 1.00 92.12 208 ARG A N 1
ATOM 1640 C CA . ARG A 1 208 ? -8.003 -0.061 1.414 1.00 92.12 208 ARG A CA 1
ATOM 1641 C C . ARG A 1 208 ? -7.432 -1.470 1.461 1.00 92.12 208 ARG A C 1
ATOM 1643 O O . ARG A 1 208 ? -6.396 -1.715 0.847 1.00 92.12 208 ARG A O 1
ATOM 1650 N N . MET A 1 209 ? -8.084 -2.424 2.129 1.00 93.31 209 MET A N 1
ATOM 1651 C CA . MET A 1 209 ? -7.539 -3.787 2.200 1.00 93.31 209 MET A CA 1
ATOM 1652 C C . MET A 1 209 ? -7.433 -4.503 0.848 1.00 93.31 209 MET A C 1
ATOM 1654 O O . MET A 1 209 ? -6.499 -5.295 0.712 1.00 93.31 209 MET A O 1
ATOM 1658 N N . PRO A 1 210 ? -8.288 -4.258 -0.169 1.00 91.75 210 PRO A N 1
ATOM 1659 C CA . PRO A 1 210 ? -8.060 -4.803 -1.507 1.00 91.75 210 PRO A CA 1
ATOM 1660 C C . PRO A 1 210 ? -6.691 -4.412 -2.080 1.00 91.75 210 PRO A C 1
ATOM 1662 O O . PRO A 1 210 ? -5.978 -5.276 -2.590 1.00 91.75 210 PRO A O 1
ATOM 1665 N N . ASP A 1 211 ? -6.280 -3.154 -1.913 1.00 89.62 211 ASP A N 1
ATOM 1666 C CA . ASP A 1 211 ? -4.981 -2.661 -2.384 1.00 89.62 211 ASP A CA 1
ATOM 1667 C C . ASP A 1 211 ? -3.828 -3.238 -1.563 1.00 89.62 211 ASP A C 1
ATOM 1669 O O . ASP A 1 211 ? -2.822 -3.657 -2.129 1.00 89.62 211 ASP A O 1
ATOM 1673 N N . VAL A 1 212 ? -3.989 -3.356 -0.239 1.00 91.12 212 VAL A N 1
ATOM 1674 C CA . VAL A 1 212 ? -3.008 -4.026 0.638 1.00 91.12 212 VAL A CA 1
ATOM 1675 C C . VAL A 1 212 ? -2.796 -5.481 0.206 1.00 91.12 212 VAL A C 1
ATOM 1677 O O . VAL A 1 212 ? -1.661 -5.952 0.119 1.00 91.12 212 VAL A O 1
ATOM 1680 N N . ARG A 1 213 ? -3.881 -6.200 -0.106 1.00 91.06 213 ARG A N 1
ATOM 1681 C CA . ARG A 1 213 ? -3.831 -7.593 -0.576 1.00 91.06 213 ARG A CA 1
ATOM 1682 C C . ARG A 1 213 ? -3.137 -7.696 -1.931 1.00 91.06 213 ARG A C 1
ATOM 1684 O O . ARG A 1 213 ? -2.280 -8.561 -2.091 1.00 91.06 213 ARG A O 1
ATOM 1691 N N . ARG A 1 214 ? -3.454 -6.800 -2.873 1.00 89.19 214 ARG A N 1
ATOM 1692 C CA . ARG A 1 214 ? -2.778 -6.711 -4.178 1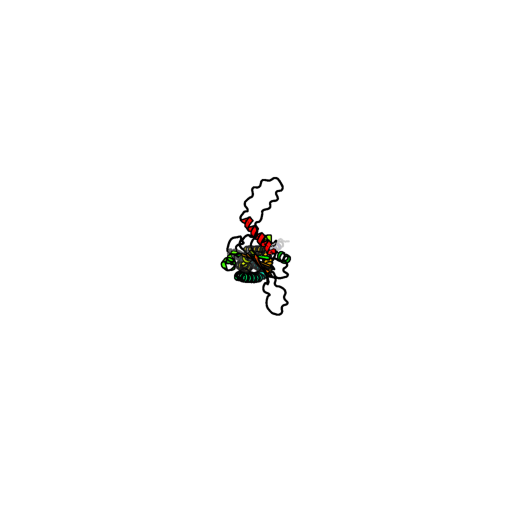.00 89.19 214 ARG A CA 1
ATOM 1693 C C . ARG A 1 214 ? -1.296 -6.373 -4.027 1.00 89.19 214 ARG A C 1
ATOM 1695 O O . ARG A 1 214 ? -0.479 -7.001 -4.681 1.00 89.19 214 ARG A O 1
ATOM 1702 N N . PHE A 1 215 ? -0.935 -5.455 -3.131 1.00 89.94 215 PHE A N 1
ATOM 1703 C CA . PHE A 1 215 ? 0.457 -5.080 -2.865 1.00 89.94 215 PHE A CA 1
ATOM 1704 C C . PHE A 1 215 ? 1.279 -6.257 -2.346 1.00 89.94 215 PHE A C 1
ATOM 1706 O O . PHE A 1 215 ? 2.364 -6.551 -2.845 1.00 89.94 215 PHE A O 1
ATOM 1713 N N . VAL A 1 216 ? 0.747 -6.960 -1.345 1.00 89.31 216 VAL A N 1
ATOM 1714 C CA . VAL A 1 216 ? 1.409 -8.137 -0.778 1.00 89.31 216 VAL A CA 1
ATOM 1715 C C . VAL A 1 216 ? 1.445 -9.282 -1.790 1.00 89.31 216 VAL A C 1
ATOM 1717 O O . VAL A 1 216 ? 2.442 -9.998 -1.837 1.00 89.31 216 VAL A O 1
ATOM 1720 N N . GLY A 1 217 ? 0.391 -9.453 -2.589 1.00 87.06 217 GLY A N 1
ATOM 1721 C CA . GLY A 1 217 ? 0.257 -10.523 -3.578 1.00 87.06 217 GLY A CA 1
ATOM 1722 C C . GLY A 1 217 ? 0.918 -10.259 -4.931 1.00 87.06 217 GLY A C 1
ATOM 1723 O O . GLY A 1 217 ? 0.968 -11.179 -5.736 1.00 87.06 217 GLY A O 1
ATOM 1724 N N . ALA A 1 218 ? 1.415 -9.048 -5.189 1.00 88.62 218 ALA A N 1
ATOM 1725 C CA . ALA A 1 218 ? 2.018 -8.703 -6.470 1.00 88.62 218 ALA A CA 1
ATOM 1726 C C . ALA A 1 218 ? 3.223 -9.602 -6.767 1.00 88.62 218 ALA A C 1
ATOM 1728 O O . ALA A 1 218 ? 4.147 -9.716 -5.948 1.00 88.62 218 ALA A O 1
ATOM 1729 N N . ARG A 1 219 ? 3.193 -10.231 -7.944 1.00 88.75 219 ARG A N 1
ATOM 1730 C CA . ARG A 1 219 ? 4.230 -11.160 -8.384 1.00 88.75 219 ARG A CA 1
ATOM 1731 C C . ARG A 1 219 ? 5.424 -10.451 -8.986 1.00 88.75 219 ARG A C 1
ATOM 1733 O O . ARG A 1 219 ? 6.533 -10.928 -8.829 1.00 88.75 219 ARG A O 1
ATOM 1740 N N . TYR A 1 220 ? 5.235 -9.315 -9.638 1.00 89.62 220 TYR A N 1
ATOM 1741 C CA . TYR A 1 220 ? 6.331 -8.651 -10.333 1.00 89.62 220 TYR A CA 1
ATOM 1742 C C . TYR A 1 220 ? 6.622 -7.281 -9.741 1.00 89.62 220 TYR A C 1
ATOM 1744 O O . TYR A 1 220 ? 5.734 -6.597 -9.227 1.00 89.62 220 TYR A O 1
ATOM 1752 N N . PHE A 1 221 ? 7.880 -6.867 -9.842 1.00 91.25 221 PHE A N 1
ATOM 1753 C CA . PHE A 1 221 ? 8.306 -5.507 -9.541 1.00 91.25 221 PHE A CA 1
ATOM 1754 C C . PHE A 1 221 ? 9.061 -4.926 -10.728 1.00 91.25 221 PHE A C 1
ATOM 1756 O O . PHE A 1 221 ? 10.068 -5.492 -11.151 1.00 91.25 221 PHE A O 1
ATOM 1763 N N . LEU A 1 222 ? 8.569 -3.801 -11.246 1.00 90.44 222 LEU A N 1
ATOM 1764 C CA . LEU A 1 222 ? 9.217 -2.993 -12.272 1.00 90.44 222 LEU A CA 1
ATOM 1765 C C . LEU A 1 222 ? 9.729 -1.701 -11.633 1.00 90.44 222 LEU A C 1
ATOM 1767 O O . LEU A 1 222 ? 8.945 -0.878 -11.153 1.00 90.44 222 LEU A O 1
ATOM 1771 N N . LEU A 1 223 ? 11.045 -1.517 -11.677 1.00 90.50 223 LEU A N 1
ATOM 1772 C CA . LEU A 1 223 ? 11.702 -0.275 -11.292 1.00 90.50 223 LEU A CA 1
ATOM 1773 C C . LEU A 1 223 ? 12.291 0.401 -12.521 1.00 90.50 223 LEU A C 1
ATOM 1775 O O . LEU A 1 223 ? 13.073 -0.202 -13.260 1.00 90.50 223 LEU A O 1
ATOM 1779 N N . LEU A 1 224 ? 11.971 1.677 -12.673 1.00 89.00 224 LEU A N 1
ATOM 1780 C CA . LEU A 1 224 ? 12.576 2.577 -13.637 1.00 89.00 224 LEU A CA 1
ATOM 1781 C C . LEU A 1 224 ? 13.444 3.591 -12.896 1.00 89.00 224 LEU A C 1
ATOM 1783 O O . LEU A 1 224 ? 12.942 4.361 -12.079 1.00 89.00 224 LEU A O 1
ATOM 1787 N N . LEU A 1 225 ? 14.746 3.580 -13.177 1.00 88.44 225 LEU A N 1
ATOM 1788 C CA . LEU A 1 225 ? 15.707 4.545 -12.650 1.00 88.44 225 LEU A CA 1
ATOM 1789 C C . LEU A 1 225 ? 16.138 5.505 -13.755 1.00 88.44 225 LEU A C 1
ATOM 1791 O O . LEU A 1 225 ? 16.965 5.158 -14.599 1.00 88.44 225 LEU A O 1
ATOM 1795 N N . ALA A 1 226 ? 15.580 6.709 -13.741 1.00 85.56 226 ALA A N 1
ATOM 1796 C CA . ALA A 1 226 ? 15.982 7.793 -14.623 1.00 85.56 226 ALA A CA 1
ATOM 1797 C C . ALA A 1 226 ? 17.317 8.399 -14.169 1.00 85.56 226 ALA A C 1
ATOM 1799 O O . ALA A 1 226 ? 17.591 8.532 -12.969 1.00 85.56 226 ALA A O 1
ATOM 1800 N N . ASP A 1 227 ? 18.149 8.794 -15.130 1.00 80.62 227 ASP A N 1
ATOM 1801 C CA . ASP A 1 227 ? 19.303 9.637 -14.832 1.00 80.62 227 ASP A CA 1
ATOM 1802 C C . ASP A 1 227 ? 18.821 11.026 -14.358 1.00 80.62 227 ASP A C 1
ATOM 1804 O O . ASP A 1 227 ? 17.786 11.524 -14.793 1.00 80.62 227 ASP A O 1
ATOM 1808 N N . ASP A 1 228 ? 19.579 11.678 -13.471 1.00 73.88 228 ASP A N 1
ATOM 1809 C CA . ASP A 1 228 ? 19.183 12.951 -12.834 1.00 73.88 228 ASP A CA 1
ATOM 1810 C C . ASP A 1 228 ? 19.117 14.152 -13.811 1.00 73.88 228 ASP A C 1
ATOM 1812 O O . ASP A 1 228 ? 18.822 15.280 -13.415 1.00 73.88 228 ASP A O 1
ATOM 1816 N N . ALA A 1 229 ? 19.421 13.933 -15.093 1.00 61.78 229 ALA A N 1
ATOM 1817 C CA . ALA A 1 229 ? 19.317 14.925 -16.157 1.00 61.78 229 ALA A CA 1
ATOM 1818 C C . ALA A 1 229 ? 17.973 14.783 -16.889 1.00 61.78 229 ALA A C 1
ATOM 1820 O O . ALA A 1 229 ? 17.552 13.659 -17.093 1.00 61.78 229 ALA A O 1
ATOM 1821 N N . ALA A 1 230 ? 17.374 15.916 -17.292 1.00 55.50 230 ALA A N 1
ATOM 1822 C CA . ALA A 1 230 ? 16.232 16.152 -18.205 1.00 55.50 230 ALA A CA 1
ATOM 1823 C C . ALA A 1 230 ? 15.088 15.096 -18.316 1.00 55.50 230 ALA A C 1
ATOM 1825 O O . ALA A 1 230 ? 15.335 13.904 -18.426 1.00 55.50 230 ALA A O 1
ATOM 1826 N N . PRO A 1 231 ? 13.815 15.516 -18.475 1.00 53.94 231 PRO A N 1
ATOM 1827 C CA . PRO A 1 231 ? 12.635 14.626 -18.517 1.00 53.94 231 PRO A CA 1
ATOM 1828 C C . PRO A 1 231 ? 12.573 13.608 -19.684 1.00 53.94 231 PRO A C 1
ATOM 1830 O O . PRO A 1 231 ? 11.613 12.855 -19.782 1.00 53.94 231 PRO A O 1
ATOM 1833 N N . ALA A 1 232 ? 13.588 13.557 -20.554 1.00 57.66 232 ALA A N 1
ATOM 1834 C CA . ALA A 1 232 ? 13.730 12.606 -21.661 1.00 57.66 232 ALA A CA 1
ATOM 1835 C C . ALA A 1 232 ? 15.078 11.853 -21.608 1.00 57.66 232 ALA A C 1
ATOM 1837 O O . ALA A 1 232 ? 15.710 11.606 -22.638 1.00 57.66 232 ALA A O 1
ATOM 1838 N N . SER A 1 233 ? 15.573 11.553 -20.407 1.00 68.88 233 SER A N 1
ATOM 1839 C CA . SER A 1 233 ? 16.840 10.849 -20.214 1.00 68.88 233 SER A CA 1
ATOM 1840 C C . SER A 1 233 ? 16.720 9.336 -20.371 1.00 68.88 233 SER A C 1
ATOM 1842 O O . SER A 1 233 ? 15.633 8.757 -20.397 1.00 68.88 233 SER A O 1
ATOM 1844 N N . SER A 1 234 ? 17.871 8.681 -20.534 1.00 78.00 234 SER A N 1
ATOM 1845 C CA . SER A 1 234 ? 17.950 7.227 -20.463 1.00 78.00 234 SER A CA 1
ATOM 1846 C C . SER A 1 234 ? 17.490 6.731 -19.098 1.00 78.00 234 SER A C 1
ATOM 1848 O O . SER A 1 234 ? 17.867 7.282 -18.064 1.00 78.00 234 SER A O 1
ATOM 1850 N N . VAL A 1 235 ? 16.721 5.650 -19.121 1.00 85.00 235 VAL A N 1
ATOM 1851 C CA . VAL A 1 235 ? 16.181 4.995 -17.937 1.00 85.00 235 VAL A CA 1
ATOM 1852 C C . VAL A 1 235 ? 16.764 3.594 -17.856 1.00 85.00 235 VAL A C 1
ATOM 1854 O O . VAL A 1 235 ? 16.776 2.851 -18.839 1.00 85.00 235 VAL A O 1
ATOM 1857 N N . ASP A 1 236 ? 17.248 3.222 -16.680 1.00 87.94 236 ASP A N 1
ATOM 1858 C CA . ASP A 1 236 ? 17.612 1.845 -16.383 1.00 87.94 236 ASP A CA 1
ATOM 1859 C C . ASP A 1 236 ? 16.386 1.127 -15.822 1.00 87.94 236 ASP A C 1
ATOM 1861 O O . ASP A 1 236 ? 15.856 1.495 -14.773 1.00 87.94 236 ASP A O 1
ATOM 1865 N N . ALA A 1 237 ? 15.923 0.121 -16.552 1.00 88.25 237 ALA A N 1
ATOM 1866 C CA . ALA A 1 237 ? 14.770 -0.680 -16.202 1.00 88.25 237 ALA A CA 1
ATOM 1867 C C . ALA A 1 237 ? 15.204 -2.004 -15.587 1.00 88.25 237 ALA A C 1
ATOM 1869 O O . ALA A 1 237 ? 16.110 -2.675 -16.091 1.00 88.25 237 ALA A O 1
ATOM 1870 N N . TYR A 1 238 ? 14.518 -2.385 -14.519 1.00 89.44 238 TYR A N 1
ATOM 1871 C CA . TYR A 1 238 ? 14.753 -3.616 -13.788 1.00 89.44 238 TYR A CA 1
ATOM 1872 C C . TYR A 1 238 ? 13.419 -4.306 -13.529 1.00 89.44 238 TYR A C 1
ATOM 1874 O O . TYR A 1 238 ? 12.481 -3.677 -13.039 1.00 89.44 238 TYR A O 1
ATOM 1882 N N . VAL A 1 239 ? 13.352 -5.598 -13.840 1.00 89.44 239 VAL A N 1
ATOM 1883 C CA . VAL A 1 239 ? 12.186 -6.443 -13.580 1.00 89.44 239 VAL A CA 1
ATOM 1884 C C . VAL A 1 239 ? 12.606 -7.585 -12.672 1.00 89.44 239 VAL A C 1
ATOM 1886 O O . VAL A 1 239 ? 13.535 -8.331 -12.995 1.00 89.44 239 VAL A O 1
ATOM 1889 N N . TRP A 1 240 ? 11.904 -7.740 -11.555 1.00 90.00 240 TRP A N 1
ATOM 1890 C CA . TRP A 1 240 ? 12.086 -8.860 -10.637 1.00 90.00 240 TRP A CA 1
ATOM 1891 C C . TRP A 1 240 ? 10.819 -9.690 -10.518 1.00 90.00 240 TRP A C 1
ATOM 1893 O O . TRP A 1 240 ? 9.713 -9.146 -10.466 1.00 90.00 240 TRP A O 1
ATOM 1903 N N . ASP A 1 241 ? 11.016 -11.001 -10.409 1.00 89.06 241 ASP A N 1
ATOM 1904 C CA . ASP A 1 241 ? 10.025 -11.917 -9.875 1.00 89.06 241 ASP A CA 1
ATOM 1905 C C . ASP A 1 241 ? 10.078 -11.841 -8.349 1.00 89.06 241 ASP A C 1
ATOM 1907 O O . ASP A 1 241 ? 11.102 -12.107 -7.707 1.00 89.06 241 ASP A O 1
ATOM 1911 N N . LEU A 1 242 ? 8.958 -11.422 -7.785 1.00 87.62 242 LEU A N 1
ATOM 1912 C CA . LEU A 1 242 ? 8.666 -11.388 -6.368 1.00 87.62 242 LEU A CA 1
ATOM 1913 C C . LEU A 1 242 ? 7.921 -12.643 -5.899 1.00 87.62 242 LEU A C 1
ATOM 1915 O O . LEU A 1 242 ? 7.589 -12.707 -4.703 1.00 87.62 242 LEU A O 1
ATOM 1919 N N . SER A 1 243 ? 7.633 -13.591 -6.804 1.00 77.31 243 SER A N 1
ATOM 1920 C CA . SER A 1 243 ? 7.063 -14.882 -6.446 1.00 77.31 243 SER A CA 1
ATOM 1921 C C . SER A 1 243 ? 7.905 -15.531 -5.359 1.00 77.31 243 SER A C 1
ATOM 1923 O O . SER A 1 243 ? 9.123 -15.677 -5.493 1.00 77.31 243 SER A O 1
ATOM 1925 N N . PRO A 1 244 ? 7.268 -15.972 -4.275 1.00 61.56 244 PRO A N 1
ATOM 1926 C CA . PRO A 1 244 ? 7.881 -16.926 -3.382 1.00 61.56 244 PRO A CA 1
ATOM 1927 C C . PRO A 1 244 ? 7.802 -18.320 -4.031 1.00 61.56 244 PRO A C 1
ATOM 1929 O O . PRO A 1 244 ? 6.978 -19.119 -3.609 1.00 61.56 244 PRO A O 1
ATOM 1932 N N . ASP A 1 245 ? 8.590 -18.633 -5.063 1.00 54.34 245 ASP A N 1
ATOM 1933 C CA . ASP A 1 245 ? 8.511 -19.975 -5.670 1.00 54.34 245 ASP A CA 1
ATOM 1934 C C . ASP A 1 245 ? 9.077 -21.054 -4.720 1.00 54.34 245 ASP A C 1
ATOM 1936 O O . ASP A 1 245 ? 10.264 -21.060 -4.376 1.00 54.34 245 ASP A O 1
ATOM 1940 N N . ASP A 1 246 ? 8.190 -21.925 -4.222 1.00 42.81 246 ASP A N 1
ATOM 1941 C CA . ASP A 1 246 ? 8.037 -23.353 -4.582 1.00 42.81 246 ASP A CA 1
ATOM 1942 C C . ASP A 1 246 ? 9.290 -24.206 -4.899 1.00 42.81 246 ASP A C 1
ATOM 1944 O O . ASP A 1 246 ? 9.209 -25.222 -5.591 1.00 42.81 246 ASP A O 1
ATOM 1948 N N . ALA A 1 247 ? 10.462 -23.888 -4.349 1.00 36.62 247 ALA A N 1
ATOM 1949 C CA . ALA A 1 247 ? 11.549 -24.866 -4.267 1.00 36.62 247 ALA A CA 1
ATOM 1950 C C . ALA A 1 247 ? 11.280 -25.858 -3.112 1.00 36.62 247 ALA A C 1
ATOM 1952 O O . ALA A 1 247 ? 10.983 -25.415 -1.995 1.00 36.62 247 ALA A O 1
ATOM 1953 N N . PRO A 1 248 ? 11.401 -27.191 -3.312 1.00 37.12 248 PRO A N 1
ATOM 1954 C CA . PRO A 1 248 ? 11.268 -28.152 -2.224 1.00 37.12 248 PRO A CA 1
ATOM 1955 C C . PRO A 1 248 ? 12.263 -27.816 -1.112 1.00 37.12 248 PRO A C 1
ATOM 1957 O O . PRO A 1 248 ? 13.478 -27.770 -1.304 1.00 37.12 248 PRO A O 1
ATOM 1960 N N . VAL A 1 249 ? 11.698 -27.548 0.063 1.00 43.59 249 VAL A N 1
ATOM 1961 C CA . VAL A 1 249 ? 12.392 -27.150 1.283 1.00 43.59 249 VAL A CA 1
ATOM 1962 C C . VAL A 1 249 ? 13.229 -28.321 1.793 1.00 43.59 249 VAL A C 1
ATOM 1964 O O . VAL A 1 249 ? 12.798 -29.100 2.639 1.00 43.59 249 VAL A O 1
ATOM 1967 N N . THR A 1 250 ? 14.466 -28.423 1.325 1.00 45.62 250 THR A N 1
ATOM 1968 C CA . THR A 1 250 ? 15.546 -29.047 2.093 1.00 45.62 250 THR A CA 1
ATOM 1969 C C . THR A 1 250 ? 16.425 -27.941 2.656 1.00 45.62 250 THR A C 1
ATOM 1971 O O . THR A 1 250 ? 17.429 -27.572 2.063 1.00 45.62 250 THR A O 1
ATOM 1974 N N . GLY A 1 251 ? 16.013 -27.404 3.807 1.00 45.91 251 GLY A N 1
ATOM 1975 C CA . GLY A 1 251 ? 16.858 -26.568 4.661 1.00 45.91 251 GLY A CA 1
ATOM 1976 C C . GLY A 1 251 ? 16.951 -25.091 4.264 1.00 45.91 251 GLY A C 1
ATOM 1977 O O . GLY A 1 251 ? 17.738 -24.708 3.415 1.00 45.91 251 GLY A O 1
ATOM 1978 N N . GLN A 1 252 ? 16.183 -24.255 4.969 1.00 46.19 252 GLN A N 1
ATOM 1979 C CA . GLN A 1 252 ? 16.545 -22.879 5.346 1.00 46.19 252 GLN A CA 1
ATOM 1980 C C . GLN A 1 252 ? 17.269 -22.010 4.297 1.00 46.19 252 GLN A C 1
ATOM 1982 O O . GLN A 1 252 ? 18.439 -21.697 4.463 1.00 46.19 252 GLN A O 1
ATOM 1987 N N . THR A 1 253 ? 16.553 -21.465 3.312 1.00 44.88 253 THR A N 1
ATOM 1988 C CA . THR A 1 253 ? 16.681 -20.045 2.919 1.00 44.88 253 THR A CA 1
ATOM 1989 C C . THR A 1 253 ? 15.416 -19.656 2.152 1.00 44.88 253 THR A C 1
ATOM 1991 O O . THR A 1 253 ? 15.029 -20.347 1.215 1.00 44.88 253 THR A O 1
ATOM 1994 N N . ARG A 1 254 ? 14.729 -18.579 2.548 1.00 51.41 254 ARG A N 1
ATOM 1995 C CA . ARG A 1 254 ? 13.623 -18.021 1.752 1.00 51.41 254 ARG A CA 1
ATOM 1996 C C . ARG A 1 254 ? 14.238 -17.540 0.433 1.00 51.41 254 ARG A C 1
ATOM 1998 O O . ARG A 1 254 ? 15.156 -16.723 0.493 1.00 51.41 254 ARG A O 1
ATOM 2005 N N . ALA A 1 255 ? 13.805 -18.083 -0.706 1.00 57.84 255 ALA A N 1
ATOM 2006 C CA . ALA A 1 255 ? 14.361 -17.731 -2.011 1.00 57.84 255 ALA A CA 1
ATOM 2007 C C . ALA A 1 255 ? 14.338 -16.202 -2.192 1.00 57.84 255 ALA A C 1
ATOM 2009 O O . ALA A 1 255 ? 13.327 -15.549 -1.919 1.00 57.84 255 ALA A O 1
ATOM 2010 N N . ALA A 1 256 ? 15.485 -15.621 -2.546 1.00 68.75 256 ALA A N 1
ATOM 2011 C CA . ALA A 1 256 ? 15.584 -14.197 -2.833 1.00 68.75 256 ALA A CA 1
ATOM 2012 C C . ALA A 1 256 ? 14.792 -13.869 -4.115 1.00 68.75 256 ALA A C 1
ATOM 2014 O O . ALA A 1 256 ? 14.681 -14.742 -4.978 1.00 68.75 256 ALA A O 1
ATOM 2015 N N . PRO A 1 257 ? 14.274 -12.634 -4.266 1.00 81.81 257 PRO A N 1
ATOM 2016 C CA . PRO A 1 257 ? 13.653 -12.213 -5.516 1.00 81.81 257 PRO A CA 1
ATOM 2017 C C . PRO A 1 257 ? 14.610 -12.434 -6.687 1.00 81.81 257 PRO A C 1
ATOM 2019 O O . PRO A 1 257 ? 15.803 -12.128 -6.586 1.00 81.81 257 PRO A O 1
ATOM 2022 N N . ARG A 1 258 ? 14.090 -12.955 -7.797 1.00 85.12 258 ARG A N 1
ATOM 2023 C CA . ARG A 1 258 ? 14.893 -13.284 -8.976 1.00 85.12 258 ARG A CA 1
ATOM 2024 C C . ARG A 1 258 ? 14.806 -12.142 -9.974 1.00 85.12 258 ARG A C 1
ATOM 2026 O O . ARG A 1 258 ? 13.717 -11.728 -10.352 1.00 85.12 258 ARG A O 1
ATOM 2033 N N . GLN A 1 259 ? 15.944 -11.602 -10.393 1.00 86.50 259 GLN A N 1
ATOM 2034 C CA . GLN A 1 259 ? 15.963 -10.577 -11.431 1.00 86.50 259 GLN A CA 1
ATOM 2035 C C . GLN A 1 259 ? 15.744 -11.231 -12.796 1.00 86.50 259 GLN A C 1
ATOM 2037 O O . GLN A 1 259 ? 16.608 -11.967 -13.261 1.00 86.50 259 GLN A O 1
ATOM 2042 N N . ILE A 1 260 ? 14.604 -10.944 -13.422 1.00 86.44 260 ILE A N 1
ATOM 2043 C CA . ILE A 1 260 ? 14.208 -11.544 -14.699 1.00 86.44 260 ILE A CA 1
ATOM 2044 C C . ILE A 1 260 ? 14.759 -10.735 -15.863 1.00 86.44 260 ILE A C 1
ATOM 2046 O O . ILE A 1 260 ? 15.252 -11.299 -16.833 1.00 86.44 260 ILE A O 1
ATOM 2050 N N . ALA A 1 261 ? 14.671 -9.407 -15.774 1.00 84.56 261 ALA A N 1
ATOM 2051 C CA . ALA A 1 261 ? 15.118 -8.537 -16.846 1.00 84.56 261 ALA A CA 1
ATOM 2052 C C . ALA A 1 261 ? 15.855 -7.309 -16.317 1.00 84.56 261 ALA A C 1
ATOM 2054 O O . ALA A 1 261 ? 15.576 -6.776 -15.237 1.00 84.56 261 ALA A O 1
ATOM 2055 N N . ARG A 1 262 ? 16.811 -6.847 -17.117 1.00 86.50 262 ARG A N 1
ATOM 2056 C CA . ARG A 1 262 ? 17.437 -5.537 -16.977 1.00 86.50 262 ARG A CA 1
ATOM 2057 C C . ARG A 1 262 ? 17.815 -4.982 -18.324 1.00 86.50 262 ARG A C 1
ATOM 2059 O O . ARG A 1 262 ? 18.380 -5.696 -19.148 1.00 86.50 262 ARG A O 1
ATOM 2066 N N . ALA A 1 263 ? 17.585 -3.695 -18.512 1.00 84.69 263 ALA A N 1
ATOM 2067 C CA . ALA A 1 263 ? 18.036 -3.004 -19.704 1.00 84.69 263 ALA A CA 1
ATOM 2068 C C . ALA A 1 263 ? 18.184 -1.513 -19.454 1.00 84.69 263 ALA A C 1
ATOM 2070 O O . ALA A 1 263 ? 17.477 -0.929 -18.638 1.00 84.69 263 ALA A O 1
ATOM 2071 N N . ARG A 1 264 ? 19.063 -0.885 -20.231 1.00 84.88 264 ARG A N 1
ATOM 2072 C CA . ARG A 1 264 ? 19.041 0.561 -20.405 1.00 84.88 264 ARG A CA 1
ATOM 2073 C C . ARG A 1 264 ? 18.171 0.893 -21.606 1.00 84.88 264 ARG A C 1
ATOM 2075 O O . ARG A 1 264 ? 18.479 0.494 -22.728 1.00 84.88 264 ARG A O 1
ATOM 2082 N N . VAL A 1 265 ? 17.113 1.650 -21.364 1.00 80.44 265 VAL A N 1
ATOM 2083 C CA . VAL A 1 265 ? 16.167 2.094 -22.380 1.00 80.44 265 VAL A CA 1
ATOM 2084 C C . VAL A 1 265 ? 16.363 3.587 -22.594 1.00 80.44 265 VAL A C 1
ATOM 2086 O O . VAL A 1 265 ? 16.578 4.350 -21.656 1.00 80.44 265 VAL A O 1
ATOM 2089 N N . THR A 1 266 ? 16.354 4.024 -23.846 1.00 80.12 266 THR A N 1
ATOM 2090 C CA . THR A 1 266 ? 16.410 5.452 -24.176 1.00 80.12 266 THR A CA 1
ATOM 2091 C C . THR A 1 266 ? 15.119 5.795 -24.894 1.00 80.12 266 THR A C 1
ATOM 2093 O O . THR A 1 266 ? 14.815 5.109 -25.873 1.00 80.12 266 THR A O 1
ATOM 2096 N N . PRO A 1 267 ? 14.348 6.803 -24.453 1.00 70.06 267 PRO A N 1
ATOM 2097 C CA . PRO A 1 267 ? 13.138 7.186 -25.165 1.00 70.06 267 PRO A CA 1
ATOM 2098 C C . PRO A 1 267 ? 13.519 7.548 -26.606 1.00 70.06 267 PRO A C 1
ATOM 2100 O O . PRO A 1 267 ? 14.371 8.400 -26.857 1.00 70.06 267 PRO A O 1
ATOM 2103 N N . ARG A 1 268 ? 12.949 6.818 -27.567 1.00 65.12 268 ARG A N 1
ATOM 2104 C CA . ARG A 1 268 ? 13.196 6.999 -29.000 1.00 65.12 268 ARG A CA 1
ATOM 2105 C C . ARG A 1 268 ? 11.865 7.248 -29.681 1.00 65.12 268 ARG A C 1
ATOM 2107 O O . ARG A 1 268 ? 11.058 6.333 -29.821 1.00 65.12 268 ARG A O 1
ATOM 2114 N N . GLY A 1 269 ? 11.655 8.477 -30.123 1.00 56.56 269 GLY A N 1
ATOM 2115 C CA . GLY A 1 269 ? 10.513 8.832 -30.954 1.00 56.56 269 GLY A CA 1
ATOM 2116 C C . GLY A 1 269 ? 9.755 10.048 -30.448 1.00 56.56 269 GLY A C 1
ATOM 2117 O O . GLY A 1 269 ? 9.792 10.388 -29.271 1.00 56.56 269 GLY A O 1
ATOM 2118 N N . ALA A 1 270 ? 9.067 10.689 -31.384 1.00 53.09 270 ALA A N 1
ATOM 2119 C CA . ALA A 1 270 ? 8.009 11.645 -31.114 1.00 53.09 270 ALA A CA 1
ATOM 2120 C C . ALA A 1 270 ? 6.675 10.923 -31.348 1.00 53.09 270 ALA A C 1
ATOM 2122 O O . ALA A 1 270 ? 6.543 10.202 -32.341 1.00 53.09 270 ALA A O 1
ATOM 2123 N N . LEU A 1 271 ? 5.685 11.103 -30.468 1.00 53.25 271 LEU A N 1
ATOM 2124 C CA . LEU A 1 271 ? 4.316 10.739 -30.831 1.00 53.25 271 LEU A CA 1
ATOM 2125 C C . LEU A 1 271 ? 3.846 11.743 -31.875 1.00 53.25 271 LEU A C 1
ATOM 2127 O O . LEU A 1 271 ? 3.837 12.947 -31.628 1.00 53.25 271 LEU A O 1
ATOM 2131 N N . VAL A 1 272 ? 3.443 11.239 -33.035 1.00 52.66 272 VAL A N 1
ATOM 2132 C CA . VAL A 1 272 ? 2.684 12.031 -33.998 1.00 52.66 272 VAL A CA 1
ATOM 2133 C C . VAL A 1 272 ? 1.226 11.961 -33.543 1.00 52.66 272 VAL A C 1
ATOM 2135 O O . VAL A 1 272 ? 0.652 10.870 -33.582 1.00 52.66 272 VAL A O 1
ATOM 2138 N N . PRO A 1 273 ? 0.612 13.056 -33.062 1.00 51.25 273 PRO A N 1
ATOM 2139 C CA . PRO A 1 273 ? -0.797 13.034 -32.701 1.00 51.25 273 PRO A CA 1
ATOM 2140 C C . PRO A 1 273 ? -1.628 12.788 -33.965 1.00 51.25 273 PRO A C 1
ATOM 2142 O O . PRO A 1 273 ? -1.777 13.666 -34.810 1.00 51.25 273 PRO A O 1
ATOM 2145 N N . VAL A 1 274 ? -2.175 11.581 -34.115 1.00 51.66 274 VAL A N 1
ATOM 2146 C CA . VAL A 1 274 ? -3.075 11.262 -35.228 1.00 51.66 274 VAL A CA 1
ATOM 2147 C C . VAL A 1 274 ? -4.502 11.570 -34.792 1.00 51.66 274 VAL A C 1
ATOM 2149 O O . VAL A 1 274 ? -5.097 10.834 -34.007 1.00 51.66 274 VAL A O 1
ATOM 2152 N N . ARG A 1 275 ? -5.078 12.660 -35.309 1.00 53.66 275 ARG A N 1
ATOM 2153 C CA . ARG A 1 275 ? -6.530 12.870 -35.267 1.00 53.66 275 ARG A CA 1
ATOM 2154 C C . ARG A 1 275 ? -7.149 12.376 -36.568 1.00 53.66 275 ARG A C 1
ATOM 2156 O O . ARG A 1 275 ? -6.885 12.923 -37.633 1.00 53.66 275 ARG A O 1
ATOM 2163 N N . ILE A 1 276 ? -8.009 11.364 -36.472 1.00 51.19 276 ILE A N 1
ATOM 2164 C CA . ILE A 1 276 ? -8.876 10.948 -37.578 1.00 51.19 276 ILE A CA 1
ATOM 2165 C C . ILE A 1 276 ? -10.047 11.936 -37.616 1.00 51.19 276 ILE A C 1
ATOM 2167 O O . ILE A 1 276 ? -11.010 11.804 -36.862 1.00 51.19 276 ILE A O 1
ATOM 2171 N N . ALA A 1 277 ? -9.938 12.974 -38.445 1.00 49.41 277 ALA A N 1
ATOM 2172 C CA . ALA A 1 277 ? -11.043 13.891 -38.698 1.00 49.41 277 ALA A CA 1
ATOM 2173 C C . ALA A 1 277 ? -12.056 13.214 -39.634 1.00 49.41 277 ALA A C 1
ATOM 2175 O O . ALA A 1 277 ? -11.758 12.950 -40.798 1.00 49.41 277 ALA A O 1
ATOM 2176 N N . ILE A 1 278 ? -13.260 12.933 -39.135 1.00 52.38 278 ILE A N 1
ATOM 2177 C CA . ILE A 1 278 ? -14.393 12.540 -39.978 1.00 52.38 278 ILE A CA 1
ATOM 2178 C C . ILE A 1 278 ? -15.149 13.830 -40.336 1.00 52.38 278 ILE A C 1
ATOM 2180 O O . ILE A 1 278 ? -16.013 14.269 -39.582 1.00 52.38 278 ILE A O 1
ATOM 2184 N N . GLY A 1 279 ? -14.786 14.463 -41.459 1.00 51.34 279 GLY A N 1
ATOM 2185 C CA . GLY A 1 279 ? -15.411 15.701 -41.963 1.00 51.34 279 GLY A CA 1
ATOM 2186 C C . GLY A 1 279 ? -14.464 16.908 -42.078 1.00 51.34 279 GLY A C 1
ATOM 2187 O O . GLY A 1 279 ? -13.390 16.914 -41.488 1.00 51.34 279 GLY A O 1
ATOM 2188 N N . ALA A 1 280 ? -14.863 17.892 -42.899 1.00 51.75 280 ALA A N 1
ATOM 2189 C CA . ALA A 1 280 ? -14.024 18.923 -43.528 1.00 51.75 280 ALA A CA 1
ATOM 2190 C C . ALA A 1 280 ? -13.056 19.701 -42.609 1.00 51.75 280 ALA A C 1
ATOM 2192 O O . ALA A 1 280 ? -13.364 20.056 -41.474 1.00 51.75 280 ALA A O 1
ATOM 2193 N N . ALA A 1 281 ? -11.882 19.970 -43.188 1.00 54.97 281 ALA A N 1
ATOM 2194 C CA . ALA A 1 281 ? -10.656 20.466 -42.581 1.00 54.97 281 ALA A CA 1
ATOM 2195 C C . ALA A 1 281 ? -10.739 21.884 -41.996 1.00 54.97 281 ALA A C 1
ATOM 2197 O O . ALA A 1 281 ? -11.331 22.788 -42.583 1.00 54.97 281 ALA A O 1
ATOM 2198 N N . GLY A 1 282 ? -10.038 22.080 -40.877 1.00 50.47 282 GLY A N 1
ATOM 2199 C CA . GLY A 1 282 ? -9.822 23.400 -40.287 1.00 50.47 282 GLY A CA 1
ATOM 2200 C C . GLY A 1 282 ? -9.303 23.376 -38.851 1.00 50.47 282 GLY A C 1
ATOM 2201 O O . GLY A 1 282 ? -9.714 24.214 -38.058 1.00 50.47 282 GLY A O 1
ATOM 2202 N N . ALA A 1 283 ? -8.449 22.419 -38.478 1.00 49.97 283 ALA A N 1
ATOM 2203 C CA . ALA A 1 283 ? -7.799 22.439 -37.170 1.00 49.97 283 ALA A CA 1
ATOM 2204 C C . ALA A 1 283 ? -6.348 22.891 -37.353 1.00 49.97 283 ALA A C 1
ATOM 2206 O O . ALA A 1 283 ? -5.536 22.157 -37.904 1.00 49.97 283 ALA A O 1
ATOM 2207 N N . THR A 1 284 ? -6.038 24.114 -36.926 1.00 52.31 284 THR A N 1
ATOM 2208 C CA . THR A 1 284 ? -4.661 24.541 -36.654 1.00 52.31 284 THR A CA 1
ATOM 2209 C C . THR A 1 284 ? -4.044 23.574 -35.650 1.00 52.31 284 THR A C 1
ATOM 2211 O O . THR A 1 284 ? -4.658 23.342 -34.607 1.00 52.31 284 THR A O 1
ATOM 2214 N N . ASP A 1 285 ? -2.865 23.029 -35.959 1.00 52.06 285 ASP A N 1
ATOM 2215 C CA . ASP A 1 285 ? -2.120 22.151 -35.055 1.00 52.06 285 ASP A CA 1
ATOM 2216 C C . ASP A 1 285 ? -1.895 22.871 -33.718 1.00 52.06 285 ASP A C 1
ATOM 2218 O O . ASP A 1 285 ? -1.178 23.878 -33.684 1.00 52.06 285 ASP A O 1
ATOM 2222 N N . PRO A 1 286 ? -2.474 22.411 -32.594 1.00 52.47 286 PRO A N 1
ATOM 2223 C CA . PRO A 1 286 ? -1.916 22.797 -31.316 1.00 52.47 286 PRO A CA 1
ATOM 2224 C C . PRO A 1 286 ? -0.509 22.196 -31.259 1.00 52.47 286 PRO A C 1
ATOM 2226 O O . PRO A 1 286 ? -0.330 20.999 -31.498 1.00 52.47 286 PRO A O 1
ATOM 2229 N N . MET A 1 287 ? 0.490 23.028 -30.957 1.00 50.19 287 MET A N 1
ATOM 2230 C CA . MET A 1 287 ? 1.816 22.550 -30.563 1.00 50.19 287 MET A CA 1
ATOM 2231 C C . MET A 1 287 ? 1.633 21.401 -29.557 1.00 50.19 287 MET A C 1
ATOM 2233 O O . MET A 1 287 ? 0.793 21.544 -28.660 1.00 50.19 287 MET A O 1
ATOM 2237 N N . PRO A 1 288 ? 2.357 20.272 -29.689 1.00 55.91 288 PRO A N 1
ATOM 2238 C CA . PRO A 1 288 ? 2.284 19.222 -28.684 1.00 55.91 288 PRO A CA 1
ATOM 2239 C C . PRO A 1 288 ? 2.606 19.861 -27.334 1.00 55.91 288 PRO A C 1
ATOM 2241 O O . PRO A 1 288 ? 3.650 20.494 -27.184 1.00 55.91 288 PRO A O 1
ATOM 2244 N N . SER A 1 289 ? 1.674 19.769 -26.385 1.00 64.44 289 SER A N 1
ATOM 2245 C CA . SER A 1 289 ? 1.937 20.216 -25.022 1.00 64.44 289 SER A CA 1
ATOM 2246 C C . SER A 1 289 ? 3.106 19.409 -24.461 1.00 64.44 289 SER A C 1
ATOM 2248 O O . SER A 1 289 ? 3.309 18.253 -24.846 1.00 64.44 289 SER A O 1
ATOM 2250 N N . ASP A 1 290 ? 3.853 19.989 -23.525 1.00 65.75 290 ASP A N 1
ATOM 2251 C CA . ASP A 1 290 ? 4.951 19.283 -22.854 1.00 65.75 290 ASP A CA 1
ATOM 2252 C C . ASP A 1 290 ? 4.474 17.941 -22.258 1.00 65.75 290 ASP A C 1
ATOM 2254 O O . ASP A 1 290 ? 5.182 16.940 -22.318 1.00 65.75 290 ASP A O 1
ATOM 2258 N N . GLU A 1 291 ? 3.219 17.870 -21.802 1.00 67.81 291 GLU A N 1
ATOM 2259 C CA . GLU A 1 291 ? 2.572 16.637 -21.331 1.00 67.81 291 GLU A CA 1
ATOM 2260 C C . GLU A 1 291 ? 2.436 15.556 -22.418 1.00 67.81 291 GLU A C 1
ATOM 2262 O O . GLU A 1 291 ? 2.660 14.374 -22.150 1.00 67.81 291 GLU A O 1
ATOM 2267 N N . ALA A 1 292 ? 2.093 15.934 -23.654 1.00 67.88 292 ALA A N 1
ATOM 2268 C CA . ALA A 1 292 ? 1.987 14.994 -24.769 1.00 67.88 292 ALA A CA 1
ATOM 2269 C C . ALA A 1 292 ? 3.365 14.457 -25.189 1.00 67.88 292 ALA A C 1
ATOM 2271 O O . ALA A 1 292 ? 3.488 13.287 -25.557 1.00 67.88 292 ALA A O 1
ATOM 2272 N N . ALA A 1 293 ? 4.407 15.289 -25.096 1.00 68.31 293 ALA A N 1
ATOM 2273 C CA . ALA A 1 293 ? 5.787 14.878 -25.340 1.00 68.31 293 ALA A CA 1
ATOM 2274 C C . ALA A 1 293 ? 6.314 13.927 -24.248 1.00 68.31 293 ALA A C 1
ATOM 2276 O O . ALA A 1 293 ? 6.993 12.950 -24.563 1.00 68.31 293 ALA A O 1
ATOM 2277 N N . VAL A 1 294 ? 5.954 14.152 -22.980 1.00 72.06 294 VAL A N 1
ATOM 2278 C CA . VAL A 1 294 ? 6.283 13.237 -21.871 1.00 72.06 294 VAL A CA 1
ATOM 2279 C C . VAL A 1 294 ? 5.574 11.891 -22.045 1.00 72.06 294 VAL A C 1
ATOM 2281 O O . VAL A 1 294 ? 6.224 10.847 -22.023 1.00 72.06 294 VAL A O 1
ATOM 2284 N N . ALA A 1 295 ? 4.272 11.894 -22.347 1.00 75.25 295 ALA A N 1
ATOM 2285 C CA . ALA A 1 295 ? 3.530 10.661 -22.619 1.00 75.25 295 ALA A CA 1
ATOM 2286 C C . ALA A 1 295 ? 4.096 9.882 -23.826 1.00 75.25 295 ALA A C 1
ATOM 2288 O O . ALA A 1 295 ? 4.062 8.650 -23.853 1.00 75.25 295 ALA A O 1
ATOM 2289 N N . ALA A 1 296 ? 4.654 10.590 -24.815 1.00 75.06 296 ALA A N 1
ATOM 2290 C CA . ALA A 1 296 ? 5.344 9.986 -25.949 1.00 75.06 296 ALA A CA 1
ATOM 2291 C C . ALA A 1 296 ? 6.612 9.242 -25.563 1.00 75.06 296 ALA A C 1
ATOM 2293 O O . ALA A 1 296 ? 6.824 8.107 -26.003 1.00 75.06 296 ALA A O 1
ATOM 2294 N N . ALA A 1 297 ? 7.441 9.886 -24.745 1.00 76.75 297 ALA A N 1
ATOM 2295 C CA . ALA A 1 297 ? 8.642 9.277 -24.208 1.00 76.75 297 ALA A CA 1
ATOM 2296 C C . ALA A 1 297 ? 8.281 8.026 -23.394 1.00 76.75 297 ALA A C 1
ATOM 2298 O O . ALA A 1 297 ? 8.837 6.961 -23.652 1.00 76.75 297 ALA A O 1
ATOM 2299 N N . ASP A 1 298 ? 7.278 8.116 -22.521 1.00 81.06 298 ASP A N 1
ATOM 2300 C CA . ASP A 1 298 ? 6.813 7.009 -21.681 1.00 81.06 298 ASP A CA 1
ATOM 2301 C C . ASP A 1 298 ? 6.293 5.810 -22.488 1.00 81.06 298 ASP A C 1
ATOM 2303 O O . ASP A 1 298 ? 6.650 4.662 -22.216 1.00 81.06 298 ASP A O 1
ATOM 2307 N N . CYS A 1 299 ? 5.484 6.052 -23.523 1.00 82.81 299 CYS A N 1
ATOM 2308 C CA . CYS A 1 299 ? 5.010 4.984 -24.405 1.00 82.81 299 CYS A CA 1
ATOM 2309 C C . CYS A 1 299 ? 6.138 4.388 -25.265 1.00 82.81 299 CYS A C 1
ATOM 2311 O O . CYS A 1 299 ? 6.133 3.188 -25.542 1.00 82.81 299 CYS A O 1
ATOM 2313 N N . SER A 1 300 ? 7.131 5.187 -25.669 1.00 81.50 300 SER A N 1
ATOM 2314 C CA . SER A 1 300 ? 8.327 4.677 -26.352 1.00 81.50 300 SER A CA 1
ATOM 2315 C C . SER A 1 300 ? 9.190 3.808 -25.431 1.00 81.50 300 SER A C 1
ATOM 2317 O O . SER A 1 300 ? 9.727 2.788 -25.873 1.00 81.50 300 SER A O 1
ATOM 2319 N N . LEU A 1 301 ? 9.307 4.179 -24.151 1.00 79.12 301 LEU A N 1
ATOM 2320 C CA . LEU A 1 301 ? 9.955 3.358 -23.130 1.00 79.12 301 LEU A CA 1
ATOM 2321 C C . LEU A 1 301 ? 9.204 2.033 -22.964 1.00 79.12 301 LEU A C 1
ATOM 2323 O O . LEU A 1 301 ? 9.819 0.975 -23.078 1.00 79.12 301 LEU A O 1
ATOM 2327 N N . ALA A 1 302 ? 7.880 2.079 -22.797 1.00 83.31 302 ALA A N 1
ATOM 2328 C CA . ALA A 1 302 ? 7.028 0.894 -22.697 1.00 83.31 302 ALA A CA 1
ATOM 2329 C C . ALA A 1 302 ? 7.209 -0.069 -23.884 1.00 83.31 302 ALA A C 1
ATOM 2331 O O . ALA A 1 302 ? 7.455 -1.256 -23.688 1.00 83.31 302 ALA A O 1
ATOM 2332 N N . ALA A 1 303 ? 7.178 0.443 -25.117 1.00 82.69 303 ALA A N 1
ATOM 2333 C CA . ALA A 1 303 ? 7.352 -0.371 -26.321 1.00 82.69 303 ALA A CA 1
ATOM 2334 C C . ALA A 1 303 ? 8.742 -1.028 -26.425 1.00 82.69 303 ALA A C 1
ATOM 2336 O O . ALA A 1 303 ? 8.899 -2.054 -27.085 1.00 82.69 303 ALA A O 1
ATOM 2337 N N . GLN A 1 304 ? 9.769 -0.433 -25.814 1.00 80.19 304 GLN A N 1
ATOM 2338 C CA . GLN A 1 304 ? 11.100 -1.036 -25.735 1.00 80.19 304 GLN A CA 1
ATOM 2339 C C . GLN A 1 304 ? 11.188 -2.086 -24.625 1.00 80.19 304 GLN A C 1
ATOM 2341 O O . GLN A 1 304 ? 11.853 -3.096 -24.826 1.00 80.19 304 GLN A O 1
ATOM 2346 N N . LEU A 1 305 ? 10.501 -1.876 -23.499 1.00 80.31 305 LEU A N 1
ATOM 2347 C CA . LEU A 1 305 ? 10.402 -2.856 -22.414 1.00 80.31 305 LEU A CA 1
ATOM 2348 C C . LEU A 1 305 ? 9.653 -4.121 -22.844 1.00 80.31 305 LEU A C 1
ATOM 2350 O O . LEU A 1 305 ? 10.058 -5.209 -22.463 1.00 80.31 305 LEU A O 1
ATOM 2354 N N . GLU A 1 306 ? 8.616 -3.997 -23.678 1.00 80.56 306 GLU A N 1
ATOM 2355 C CA . GLU A 1 306 ? 7.882 -5.144 -24.240 1.00 80.56 306 GLU A CA 1
ATOM 2356 C C . GLU A 1 306 ? 8.761 -6.048 -25.126 1.00 80.56 306 GLU A C 1
ATOM 2358 O O . GLU A 1 306 ? 8.425 -7.204 -25.366 1.00 80.56 306 GLU A O 1
ATOM 2363 N N . ARG A 1 307 ? 9.890 -5.529 -25.625 1.00 76.12 307 ARG A N 1
ATOM 2364 C CA . ARG A 1 307 ? 10.822 -6.262 -26.497 1.00 76.12 307 ARG A CA 1
ATOM 2365 C C . ARG A 1 307 ? 11.991 -6.908 -25.751 1.00 76.12 307 ARG A C 1
ATOM 2367 O O . ARG A 1 307 ? 12.834 -7.509 -26.419 1.00 76.12 307 ARG A O 1
ATOM 2374 N N . LEU A 1 308 ? 12.090 -6.708 -24.435 1.00 70.12 308 LEU A N 1
ATOM 2375 C CA . LEU A 1 308 ? 13.095 -7.357 -23.587 1.00 70.12 308 LEU A CA 1
ATOM 2376 C C . LEU A 1 308 ? 12.746 -8.827 -23.390 1.00 70.12 308 LEU A C 1
ATOM 2378 O O . LEU A 1 308 ? 13.701 -9.629 -23.479 1.00 70.12 308 LEU A O 1
#

Foldseek 3Di:
DDPPPVVVVVVVVVVVPDDDPPPDPPDPPPPPPPVPVVPPVVVVVVVVVVVVVVVVVVVLVVQQVLLVVLLVLLVVLLVPQQQVLLVLLVVLVVLVLVVLLVVLPPPDFDAWDFAPPDDLVCLQPQAEAEAEEASVLSVDVVSVVVRLQDDDDACQCVLLNHPYQRSSVVVVCSVVSDCPLSVVSVPDSGSVVSVVSVVVSVCCSVPPSVSSCSSSRRQKYWYWYFYPDDLQGKTKIWMWGPDQDDDPDPDDDRDRIHTRTIGTDGQDDQDDDDDPDPDDDDDDDDDQDPVSRSNSSSSSRNVVVVVD

Sequence (308 aa):
AGPRARRAVAAALIRAHMSSERLRPARYERPDRRWSKPGLPWARWAVLCTIGALALVGYRVQERVRAADVRERIGALYDDDVRPWAPRVDARETTLERLLDTAASAGRPLPAQTEPGFDVDAFRREGLLYLHLTRREARDADALRVALAETRPDAVARCLGVEALSPRAVLADRARLGSTWLDEARATEGTLRLRVIEAELRRFIEARM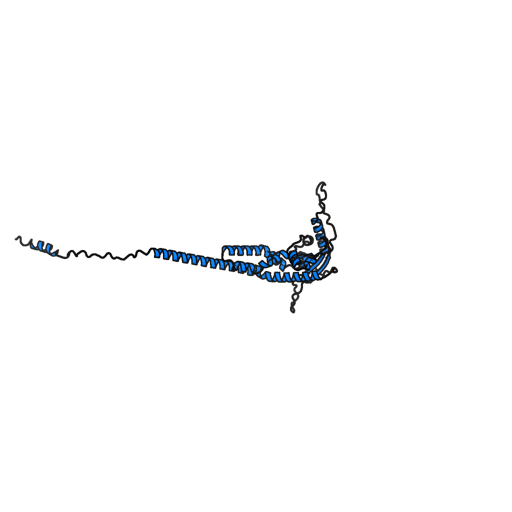PDVRRFVGARYFLLLLADDAAPASSVDAYVWDLSPDDAPVTGQTRAAPRQIARARVTPRGALVPVRIAIGAAGATDPMPSDEAAVAAADCSLAAQLERL

Radius of gyration: 47.33 Å; chains: 1; bounding box: 139×54×142 Å